Protein AF-A0A416MDG3-F1 (afdb_monomer_lite)

Radius of gyration: 34.11 Å; chains: 1; bounding box: 81×52×92 Å

Secondary structure (DSSP, 8-state):
----S-HHHHHHHHTTS-HHHHHHHHHHTT-------------------------HHHH-S--HHHHHHHHH-HHHHHHHHHHHHHS---HHHHHHHHHHHTTBHHHHHHHHHHHHHTSTT--HHHHHHHHHT--SSPPPHHHHHHHTHHHHHHHT--------TTBPP-TTHHHHTT-TTT-TTBPP-B-S---HHHHHHHHHHHHHHHHHHHHHHHHHHHHHHHHHHHHHHHHHHHHHHHHHHHHT-SEEEETTEEEEEEEETTEEEEEEE-

pLDDT: mean 75.42, std 20.8, range [22.27, 98.0]

Structure (mmCIF, N/CA/C/O backbone):
data_AF-A0A416MDG3-F1
#
_entry.id   AF-A0A416MDG3-F1
#
loop_
_atom_site.group_PDB
_atom_site.id
_atom_site.type_symbol
_atom_site.label_atom_id
_atom_site.label_alt_id
_atom_site.label_comp_id
_atom_site.label_asym_id
_atom_site.label_entity_id
_atom_site.label_seq_id
_atom_site.pdbx_PDB_ins_code
_atom_site.Cartn_x
_atom_site.Cartn_y
_atom_site.Cartn_z
_atom_site.occupancy
_atom_site.B_iso_or_equiv
_atom_site.auth_seq_id
_atom_site.auth_comp_id
_atom_site.auth_asym_id
_atom_site.auth_atom_id
_atom_site.pdbx_PDB_model_num
ATOM 1 N N . MET A 1 1 ? 26.543 9.210 -16.328 1.00 38.41 1 MET A N 1
ATOM 2 C CA . MET A 1 1 ? 26.406 9.647 -14.915 1.00 38.41 1 MET A CA 1
ATOM 3 C C . MET A 1 1 ? 27.760 9.460 -14.256 1.00 38.41 1 MET A C 1
ATOM 5 O O . MET A 1 1 ? 28.321 8.389 -14.424 1.00 38.41 1 MET A O 1
ATOM 9 N N . ALA A 1 2 ? 28.304 10.472 -13.575 1.00 33.91 2 ALA A N 1
ATOM 10 C CA . ALA A 1 2 ? 29.564 10.311 -12.845 1.00 33.91 2 ALA A CA 1
ATOM 11 C C . ALA A 1 2 ? 29.427 9.200 -11.781 1.00 33.91 2 ALA A C 1
ATOM 13 O O . ALA A 1 2 ? 28.345 9.093 -11.190 1.00 33.91 2 ALA A O 1
ATOM 14 N N . PRO A 1 3 ? 30.473 8.388 -11.536 1.00 39.12 3 PRO A N 1
ATOM 15 C CA . PRO A 1 3 ? 30.437 7.352 -10.513 1.00 39.12 3 PRO A CA 1
ATOM 16 C C . PRO A 1 3 ? 30.210 8.013 -9.154 1.00 39.12 3 PRO A C 1
ATOM 18 O O . PRO A 1 3 ? 31.036 8.778 -8.661 1.00 39.12 3 PRO A O 1
ATOM 21 N N . THR A 1 4 ? 29.037 7.778 -8.575 1.00 48.47 4 THR A N 1
ATOM 22 C CA . THR A 1 4 ? 28.682 8.296 -7.256 1.00 48.47 4 THR A CA 1
ATOM 23 C C . THR A 1 4 ? 29.352 7.438 -6.197 1.00 48.47 4 THR A C 1
ATOM 25 O O . THR A 1 4 ? 29.081 6.247 -6.099 1.00 48.47 4 THR A O 1
ATOM 28 N N . SER A 1 5 ? 30.215 8.057 -5.397 1.00 54.59 5 SER A N 1
ATOM 29 C CA . SER A 1 5 ? 30.915 7.450 -4.260 1.00 54.59 5 SER A CA 1
ATOM 30 C C . SER A 1 5 ? 30.010 7.172 -3.053 1.00 54.59 5 SER A C 1
ATOM 32 O O . SER A 1 5 ? 30.461 6.563 -2.086 1.00 54.59 5 SER A O 1
ATOM 34 N N . ASP A 1 6 ? 28.742 7.592 -3.105 1.00 56.91 6 ASP A N 1
ATOM 35 C CA . ASP A 1 6 ? 27.788 7.478 -2.006 1.00 56.91 6 ASP A CA 1
ATOM 36 C C . ASP A 1 6 ? 26.576 6.610 -2.388 1.00 56.91 6 ASP A C 1
ATOM 38 O O . ASP A 1 6 ? 25.752 6.959 -3.242 1.00 56.91 6 ASP A O 1
ATOM 42 N N . LEU A 1 7 ? 26.479 5.466 -1.709 1.00 49.62 7 LEU A N 1
ATOM 43 C CA . LEU A 1 7 ? 25.443 4.449 -1.865 1.00 49.62 7 LEU A CA 1
ATOM 44 C C . LEU A 1 7 ? 24.037 4.982 -1.541 1.00 49.62 7 LEU A C 1
ATOM 46 O O . LEU A 1 7 ? 23.066 4.560 -2.170 1.00 49.62 7 LEU A O 1
ATOM 50 N N . ASN A 1 8 ? 23.904 5.923 -0.602 1.00 49.06 8 ASN A N 1
ATOM 51 C CA . ASN A 1 8 ? 22.598 6.455 -0.206 1.00 49.06 8 ASN A CA 1
ATOM 52 C C . ASN A 1 8 ? 22.025 7.384 -1.285 1.00 49.06 8 ASN A C 1
ATOM 54 O O . ASN A 1 8 ? 20.851 7.276 -1.639 1.00 49.06 8 ASN A O 1
ATOM 58 N N . VAL A 1 9 ? 22.878 8.216 -1.891 1.00 55.78 9 VAL A N 1
ATOM 59 C CA . VAL A 1 9 ? 22.501 9.133 -2.983 1.00 55.78 9 VAL A CA 1
ATOM 60 C C . VAL A 1 9 ? 22.139 8.368 -4.264 1.00 55.78 9 VAL A C 1
ATOM 62 O O . VAL A 1 9 ? 21.253 8.772 -5.020 1.00 55.78 9 VAL A O 1
ATOM 65 N N . PHE A 1 10 ? 22.799 7.235 -4.514 1.00 52.66 10 PHE A N 1
ATOM 66 C CA . PHE A 1 10 ? 22.487 6.354 -5.640 1.00 52.66 10 PHE A CA 1
ATOM 67 C C . PHE A 1 10 ? 21.132 5.645 -5.469 1.00 52.66 10 PHE A C 1
ATOM 69 O O . PHE A 1 10 ? 20.330 5.604 -6.406 1.00 52.66 10 PHE A O 1
ATOM 76 N N . MET A 1 11 ? 20.832 5.159 -4.260 1.00 47.12 11 MET A N 1
ATOM 77 C CA . MET A 1 11 ? 19.560 4.493 -3.957 1.00 47.12 11 MET A CA 1
ATOM 78 C C . MET A 1 11 ? 18.362 5.444 -4.056 1.00 47.12 11 MET A C 1
ATOM 80 O O . MET A 1 11 ? 17.321 5.044 -4.574 1.00 47.12 11 MET A O 1
ATOM 84 N N . GLU A 1 12 ? 18.511 6.716 -3.674 1.00 51.84 12 GLU A N 1
ATOM 85 C CA . GLU A 1 12 ? 17.469 7.734 -3.885 1.00 51.84 12 GLU A CA 1
ATOM 86 C C . GLU A 1 12 ? 17.185 8.009 -5.374 1.00 51.84 12 GLU A C 1
ATOM 88 O O . GLU A 1 12 ? 16.060 8.352 -5.744 1.00 51.84 12 GLU A O 1
ATOM 93 N N . ARG A 1 13 ? 18.175 7.824 -6.259 1.00 47.25 13 ARG A N 1
ATOM 94 C CA . ARG A 1 13 ? 18.024 8.017 -7.712 1.00 47.25 13 ARG A CA 1
ATOM 95 C C . ARG A 1 13 ? 17.401 6.814 -8.424 1.00 47.25 13 ARG A C 1
ATOM 97 O O . ARG A 1 13 ? 16.638 7.020 -9.366 1.00 47.25 13 ARG A O 1
ATOM 104 N N . ILE A 1 14 ? 17.659 5.586 -7.965 1.00 49.78 14 ILE A N 1
ATOM 105 C CA . ILE A 1 14 ? 17.065 4.352 -8.525 1.00 49.78 14 ILE A CA 1
ATOM 106 C C . ILE A 1 14 ? 15.537 4.328 -8.398 1.00 49.78 14 ILE A C 1
ATOM 108 O O . ILE A 1 14 ? 14.869 3.754 -9.257 1.00 49.78 14 ILE A O 1
ATOM 112 N N . VAL A 1 15 ? 14.969 5.020 -7.406 1.00 44.88 15 VAL A N 1
ATOM 113 C CA . VAL A 1 15 ? 13.510 5.180 -7.247 1.00 44.88 15 VAL A CA 1
ATOM 114 C C . VAL A 1 15 ? 12.852 5.817 -8.488 1.00 44.88 15 VAL A C 1
ATOM 116 O O . VAL A 1 15 ? 11.643 5.710 -8.665 1.00 44.88 15 VAL A O 1
ATOM 119 N N . LYS A 1 16 ? 13.632 6.428 -9.395 1.00 44.72 16 LYS A N 1
ATOM 120 C CA . LYS A 1 16 ? 13.148 7.059 -10.634 1.00 44.72 16 LYS A CA 1
ATOM 121 C C . LYS A 1 16 ? 13.361 6.236 -11.917 1.00 44.72 16 LYS A C 1
ATOM 123 O O . LYS A 1 16 ? 13.023 6.730 -12.990 1.00 44.72 16 LYS A O 1
ATOM 128 N N . CYS A 1 17 ? 13.904 5.016 -11.856 1.00 44.03 17 CYS A N 1
ATOM 129 C CA . CYS A 1 17 ? 14.170 4.200 -13.052 1.00 44.03 17 CYS A CA 1
ATOM 130 C C . CYS A 1 17 ? 13.068 3.166 -13.351 1.00 44.03 17 CYS A C 1
ATOM 132 O O . CYS A 1 17 ? 12.469 2.579 -12.454 1.00 44.03 17 CYS A O 1
ATOM 134 N N . ASN A 1 18 ? 12.833 2.925 -14.647 1.00 47.75 18 ASN A N 1
ATOM 135 C CA . ASN A 1 18 ? 11.780 2.055 -15.180 1.00 47.75 18 ASN A CA 1
ATOM 136 C C . ASN A 1 18 ? 11.884 0.602 -14.658 1.00 47.75 18 ASN A C 1
ATOM 138 O O . ASN A 1 18 ? 12.856 -0.116 -14.907 1.00 47.75 18 ASN A O 1
ATOM 142 N N . MET A 1 19 ? 10.817 0.173 -13.977 1.00 46.81 19 MET A N 1
ATOM 143 C CA . MET A 1 19 ? 10.643 -1.099 -13.263 1.00 46.81 19 MET A CA 1
ATOM 144 C C . MET A 1 19 ? 10.845 -2.357 -14.133 1.00 46.81 19 MET A C 1
ATOM 146 O O . MET 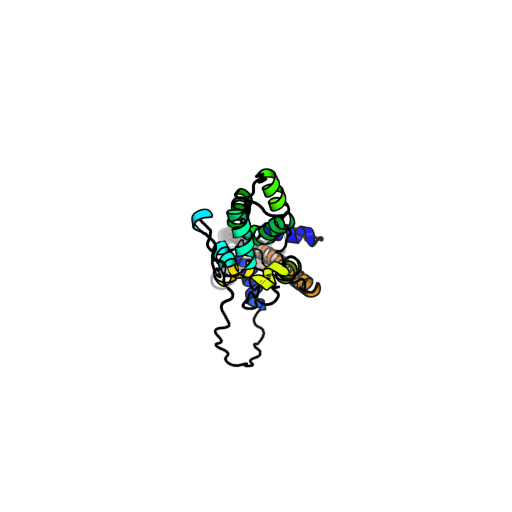A 1 19 ? 11.135 -3.436 -13.612 1.00 46.81 19 MET A O 1
ATOM 150 N N . ILE A 1 20 ? 10.703 -2.242 -15.458 1.00 49.09 20 ILE A N 1
ATOM 151 C CA . ILE A 1 20 ? 10.829 -3.363 -16.407 1.00 49.09 20 ILE A CA 1
ATOM 152 C C . ILE A 1 20 ? 12.266 -3.903 -16.435 1.00 49.09 20 ILE A C 1
ATOM 154 O O . ILE A 1 20 ? 12.479 -5.117 -16.472 1.00 49.09 20 ILE A O 1
ATOM 158 N N . THR A 1 21 ? 13.256 -3.014 -16.357 1.00 43.94 21 THR A N 1
ATOM 159 C CA . THR A 1 21 ? 14.677 -3.384 -16.363 1.00 43.94 21 THR A CA 1
ATOM 160 C C . THR A 1 21 ? 15.068 -4.074 -15.057 1.00 43.94 21 THR A C 1
ATOM 162 O O . THR A 1 21 ? 15.755 -5.092 -15.075 1.00 43.94 21 THR A O 1
ATOM 165 N N . VAL A 1 22 ? 14.538 -3.595 -13.927 1.00 50.56 22 VAL A N 1
ATOM 166 C CA . VAL A 1 22 ? 14.780 -4.180 -12.599 1.00 50.56 22 VAL A CA 1
ATOM 167 C C . VAL A 1 22 ? 14.191 -5.593 -12.500 1.00 50.56 22 VAL A C 1
ATOM 169 O O . VAL A 1 22 ? 14.852 -6.506 -12.007 1.00 50.56 22 VAL A O 1
ATOM 172 N N . LYS A 1 23 ? 12.982 -5.818 -13.034 1.00 47.66 23 LYS A N 1
ATOM 173 C CA . LYS A 1 23 ? 12.342 -7.147 -13.046 1.00 47.66 23 LYS A CA 1
ATOM 174 C C . LYS A 1 23 ? 13.101 -8.172 -13.896 1.00 47.66 23 LYS A C 1
ATOM 176 O O . LYS A 1 23 ? 13.223 -9.319 -13.474 1.00 47.66 23 LYS A O 1
ATOM 181 N N . LYS A 1 24 ? 13.636 -7.775 -15.059 1.00 47.84 24 LYS A N 1
ATOM 182 C CA . LYS A 1 24 ? 14.429 -8.679 -15.917 1.00 47.84 24 LYS A CA 1
ATOM 183 C C . LYS A 1 24 ? 15.712 -9.149 -15.233 1.00 47.84 24 LYS A C 1
ATOM 185 O O . LYS A 1 24 ? 16.032 -10.328 -15.315 1.00 47.84 24 LYS A O 1
ATOM 190 N N . ILE A 1 25 ? 16.397 -8.259 -14.520 1.00 48.81 25 ILE A N 1
ATOM 191 C CA . ILE A 1 25 ? 17.641 -8.586 -13.807 1.00 48.81 25 ILE A CA 1
ATOM 192 C C . ILE A 1 25 ? 17.369 -9.565 -12.650 1.00 48.81 25 ILE A C 1
ATOM 194 O O . ILE A 1 25 ? 18.108 -10.525 -12.458 1.00 48.81 25 ILE A O 1
ATOM 198 N N . ILE A 1 26 ? 16.255 -9.395 -11.929 1.00 50.72 26 ILE A N 1
ATOM 199 C CA . ILE A 1 26 ? 15.860 -10.307 -10.841 1.00 50.72 26 ILE A CA 1
ATOM 200 C C . ILE A 1 26 ? 15.485 -11.702 -11.372 1.00 50.72 26 ILE A C 1
ATOM 202 O O . ILE A 1 26 ? 15.808 -12.703 -10.736 1.00 50.72 26 ILE A O 1
ATOM 206 N N . ALA A 1 27 ? 14.820 -11.783 -12.529 1.00 43.44 27 ALA A N 1
ATOM 207 C CA . ALA A 1 27 ? 14.374 -13.051 -13.111 1.00 43.44 27 ALA A CA 1
ATOM 208 C C . ALA A 1 27 ? 15.536 -13.943 -13.584 1.00 43.44 27 ALA A C 1
ATOM 210 O O . ALA A 1 27 ? 15.458 -15.163 -13.461 1.00 43.44 27 ALA A O 1
ATOM 211 N N . VAL A 1 28 ? 16.622 -13.346 -14.083 1.00 44.00 28 VAL A N 1
ATOM 212 C CA . VAL A 1 28 ? 17.802 -14.083 -14.568 1.00 44.00 28 VAL A CA 1
ATOM 213 C C . VAL A 1 28 ? 18.574 -14.752 -13.419 1.00 44.00 28 VAL A C 1
ATOM 215 O O . VAL A 1 28 ? 19.094 -15.849 -13.594 1.00 44.00 28 VAL A O 1
ATOM 218 N N . ASN A 1 29 ? 18.563 -14.163 -12.219 1.00 40.44 29 ASN A N 1
ATOM 219 C CA . ASN A 1 29 ? 19.324 -14.641 -11.055 1.00 40.44 29 ASN A CA 1
ATOM 220 C C . ASN A 1 29 ? 18.588 -15.679 -10.173 1.00 40.44 29 ASN A C 1
ATOM 222 O O . ASN A 1 29 ? 19.106 -16.074 -9.131 1.00 40.44 29 ASN A O 1
ATOM 226 N N . LEU A 1 30 ? 17.381 -16.127 -10.547 1.00 44.06 30 LEU A N 1
ATOM 227 C CA . LEU A 1 30 ? 16.580 -17.089 -9.763 1.00 44.06 30 LEU A CA 1
ATOM 228 C C . LEU A 1 30 ? 16.678 -18.550 -10.246 1.00 44.06 30 LEU A C 1
ATOM 230 O O . LEU A 1 30 ? 16.046 -19.422 -9.649 1.00 44.06 30 LEU A O 1
ATOM 234 N N . ASN A 1 31 ? 17.476 -18.843 -11.276 1.00 41.41 31 ASN A N 1
ATOM 235 C CA . ASN A 1 31 ? 17.611 -20.189 -11.848 1.00 41.41 31 ASN A CA 1
ATOM 236 C C . ASN A 1 31 ? 18.645 -21.075 -11.119 1.00 41.41 31 ASN A C 1
ATOM 238 O O . ASN A 1 31 ? 19.550 -21.633 -11.737 1.00 41.41 31 ASN A O 1
ATOM 242 N N . GLU A 1 32 ? 18.477 -21.278 -9.809 1.00 31.98 32 GLU A N 1
ATOM 243 C CA . GLU A 1 32 ? 19.198 -22.327 -9.072 1.00 31.98 32 GLU A CA 1
ATOM 244 C C . GLU A 1 32 ? 18.236 -23.335 -8.421 1.00 31.98 32 GLU A C 1
ATOM 246 O O . GLU A 1 32 ? 17.498 -23.029 -7.485 1.00 31.98 32 GLU A O 1
ATOM 251 N N . LYS A 1 33 ? 18.266 -24.537 -9.018 1.00 29.69 33 LYS A N 1
ATOM 252 C CA . LYS A 1 33 ? 17.844 -25.887 -8.596 1.00 29.69 33 LYS A CA 1
ATOM 253 C C . LYS A 1 33 ? 16.893 -26.017 -7.392 1.00 29.69 33 LYS A C 1
ATOM 255 O O . LYS A 1 33 ? 17.243 -25.757 -6.243 1.00 29.69 33 LYS A O 1
ATOM 260 N N . GLU A 1 34 ? 15.718 -26.579 -7.680 1.00 28.00 34 GLU A N 1
ATOM 261 C CA . GLU A 1 34 ? 14.786 -27.148 -6.702 1.00 28.00 34 GLU A CA 1
ATOM 262 C C . GLU A 1 34 ? 15.451 -28.206 -5.806 1.00 28.00 34 GLU A C 1
ATOM 264 O O . GLU A 1 34 ? 16.110 -29.117 -6.311 1.00 28.00 34 GLU A O 1
ATOM 269 N N . PRO A 1 35 ? 15.156 -28.204 -4.498 1.00 27.12 35 PRO A N 1
ATOM 270 C CA . PRO A 1 35 ? 15.047 -29.429 -3.732 1.00 27.12 35 PRO A CA 1
ATOM 271 C C . PRO A 1 35 ? 13.572 -29.837 -3.662 1.00 27.12 35 PRO A C 1
ATOM 273 O O . PRO A 1 35 ? 12.746 -29.170 -3.033 1.00 27.12 35 PRO A O 1
ATOM 276 N N . GLN A 1 36 ? 13.255 -30.967 -4.292 1.00 28.83 36 GLN A N 1
ATOM 277 C CA . GLN A 1 36 ? 12.093 -31.775 -3.941 1.00 28.83 36 GLN A CA 1
ATOM 278 C C . GLN A 1 36 ? 12.247 -32.274 -2.498 1.00 28.83 36 GLN A C 1
ATOM 280 O O . GLN A 1 36 ? 13.289 -32.831 -2.164 1.00 28.83 36 GLN A O 1
ATOM 285 N N . GLN A 1 37 ? 11.199 -32.137 -1.679 1.00 25.92 37 GLN A N 1
ATOM 286 C CA . GLN A 1 37 ? 10.610 -33.255 -0.925 1.00 25.92 37 GLN A CA 1
ATOM 287 C C . GLN A 1 37 ? 9.339 -32.829 -0.163 1.00 25.92 37 GLN A C 1
ATOM 289 O O . GLN A 1 37 ? 9.362 -32.047 0.782 1.00 25.92 37 GLN A O 1
ATOM 294 N N . VAL A 1 38 ? 8.219 -33.341 -0.680 1.00 26.64 38 VAL A N 1
ATOM 295 C CA . VAL A 1 38 ? 7.094 -34.014 -0.006 1.00 26.64 38 VAL A CA 1
ATOM 296 C C . VAL A 1 38 ? 6.919 -33.773 1.502 1.00 26.64 38 VAL A C 1
ATOM 298 O O . VAL A 1 38 ? 7.692 -34.292 2.293 1.00 26.64 38 VAL A O 1
ATOM 301 N N . TYR A 1 39 ? 5.792 -33.160 1.886 1.00 26.64 39 TYR A N 1
ATOM 302 C CA . TYR A 1 39 ? 4.938 -33.688 2.960 1.00 26.64 39 TYR A CA 1
ATOM 303 C C . TYR A 1 39 ? 3.458 -33.498 2.610 1.00 26.64 39 TYR A C 1
ATOM 305 O O . TYR A 1 39 ? 3.033 -32.464 2.091 1.00 26.64 39 TYR A O 1
ATOM 313 N N . SER A 1 40 ? 2.720 -34.573 2.858 1.00 26.50 40 SER A N 1
ATOM 314 C CA . SER A 1 40 ? 1.363 -34.876 2.428 1.00 26.50 40 SER A CA 1
ATOM 315 C C . SER A 1 40 ? 0.267 -34.003 3.042 1.00 26.50 40 SER A C 1
ATOM 317 O O . SER A 1 40 ? 0.347 -33.576 4.188 1.00 26.50 40 SER A O 1
ATOM 319 N N . GLY A 1 41 ? -0.792 -33.837 2.243 1.00 28.31 41 GLY A N 1
ATOM 320 C CA . GLY A 1 41 ? -2.205 -33.961 2.613 1.00 28.31 41 GLY A CA 1
ATOM 321 C C . GLY A 1 41 ? -2.639 -33.583 4.029 1.00 28.31 41 GLY A C 1
ATOM 322 O O . GLY A 1 41 ? -2.451 -34.336 4.977 1.00 28.31 41 GLY A O 1
ATOM 323 N N . GLY A 1 42 ? -3.387 -32.484 4.114 1.00 22.27 42 GLY A N 1
ATOM 324 C CA . GLY A 1 42 ? -4.214 -32.149 5.266 1.00 22.27 42 GLY A CA 1
ATOM 325 C C . GLY A 1 42 ? -5.312 -31.173 4.864 1.00 22.27 42 GLY A C 1
ATOM 326 O O . GLY A 1 42 ? -5.225 -29.985 5.163 1.00 22.27 42 GLY A O 1
ATOM 327 N N . ASN A 1 43 ? -6.336 -31.665 4.161 1.00 37.03 43 ASN A N 1
ATOM 328 C CA . ASN A 1 43 ? -7.637 -31.000 4.139 1.00 37.03 43 ASN A CA 1
ATOM 329 C C . ASN A 1 43 ? -8.167 -31.037 5.570 1.00 37.03 43 ASN A C 1
ATOM 331 O O . ASN A 1 43 ? -8.670 -32.067 5.996 1.00 37.03 43 ASN A O 1
ATOM 335 N N . ASN A 1 44 ? -8.052 -29.934 6.302 1.00 31.78 44 ASN A N 1
ATOM 336 C CA . ASN A 1 44 ? -8.784 -29.765 7.546 1.00 31.78 44 ASN A CA 1
ATOM 337 C C . ASN A 1 44 ? -9.472 -28.406 7.544 1.00 31.78 44 ASN A C 1
ATOM 339 O O . ASN A 1 44 ? -8.853 -27.349 7.675 1.00 31.78 44 ASN A O 1
ATOM 343 N N . GLN A 1 45 ? -10.793 -28.481 7.389 1.00 40.62 45 GLN A N 1
ATOM 344 C CA . GLN A 1 45 ? -11.753 -27.503 7.872 1.00 40.62 45 GLN A CA 1
ATOM 345 C C . GLN A 1 45 ? -11.497 -27.292 9.369 1.00 40.62 45 GLN A C 1
ATOM 347 O O . GLN A 1 45 ? -12.031 -28.004 10.212 1.00 40.62 45 GLN A O 1
ATOM 352 N N . SER A 1 46 ? -10.631 -26.341 9.710 1.00 34.78 46 SER A N 1
ATOM 353 C CA . SER A 1 46 ? -10.364 -25.994 11.101 1.00 34.78 46 SER A CA 1
ATOM 354 C C . SER A 1 46 ? -11.290 -24.851 11.507 1.00 34.78 46 SER A C 1
ATOM 356 O O . SER A 1 46 ? -11.087 -23.710 11.101 1.00 34.78 46 SER A O 1
ATOM 358 N N . SER A 1 47 ? -12.336 -25.212 12.257 1.00 33.34 47 SER A N 1
ATOM 359 C CA . SER A 1 47 ? -13.075 -24.394 13.233 1.00 33.34 47 SER A CA 1
ATOM 360 C C . SER A 1 47 ? -13.131 -22.887 12.944 1.00 33.34 47 SER A C 1
ATOM 362 O O . SER A 1 47 ? -12.226 -22.126 13.293 1.00 33.34 47 SER A O 1
ATOM 364 N N . ARG A 1 48 ? -14.247 -22.464 12.342 1.00 37.44 48 ARG A N 1
ATOM 365 C CA . ARG A 1 48 ? -14.631 -21.074 12.079 1.00 37.44 48 ARG A CA 1
ATOM 366 C C . ARG A 1 48 ? -14.701 -20.288 13.396 1.00 37.44 48 ARG A C 1
ATOM 368 O O . ARG A 1 48 ? -15.759 -20.205 14.008 1.00 37.44 48 ARG A O 1
ATOM 375 N N . ALA A 1 49 ? -13.579 -19.700 13.815 1.00 40.16 49 ALA A N 1
ATOM 376 C CA . ALA A 1 49 ? -13.612 -18.529 14.684 1.00 40.16 49 ALA A CA 1
ATOM 377 C C . ALA A 1 49 ? -14.555 -17.520 14.017 1.00 40.16 49 ALA A C 1
ATOM 379 O O . ALA A 1 49 ? -14.492 -17.339 12.797 1.00 40.16 49 ALA A O 1
ATOM 380 N N . THR A 1 50 ? -15.487 -16.955 14.777 1.00 41.41 50 THR A N 1
ATOM 381 C CA . THR A 1 50 ? -16.483 -15.994 14.300 1.00 41.41 50 THR A CA 1
ATOM 382 C C . THR A 1 50 ? -15.773 -14.814 13.646 1.00 41.41 50 THR A C 1
ATOM 384 O O . THR A 1 50 ? -15.346 -13.878 14.318 1.00 41.41 50 THR A O 1
ATOM 387 N N . VAL A 1 51 ? -15.599 -14.880 12.324 1.00 50.81 51 VAL A N 1
ATOM 388 C CA . VAL A 1 51 ? -15.111 -13.763 11.519 1.00 50.81 51 VAL A CA 1
ATOM 389 C C . VAL A 1 51 ? -16.153 -12.674 11.684 1.00 50.81 51 VAL A C 1
ATOM 391 O O . VAL A 1 51 ? -17.268 -12.807 11.185 1.00 50.81 51 VAL A O 1
ATOM 394 N N . HIS A 1 52 ? -15.815 -11.643 12.451 1.00 60.47 52 HIS A N 1
ATOM 395 C CA . HIS A 1 52 ? -16.688 -10.498 12.609 1.00 60.47 52 HIS A CA 1
ATOM 396 C C . HIS A 1 52 ? -16.822 -9.846 11.234 1.00 60.47 52 HIS A C 1
ATOM 398 O O . HIS A 1 52 ? -15.849 -9.325 10.688 1.00 60.47 52 HIS A O 1
ATOM 404 N N . GLU A 1 53 ? -18.007 -9.956 10.642 1.00 68.19 53 GLU A N 1
ATOM 405 C CA . GLU A 1 53 ? -18.255 -9.417 9.313 1.00 68.19 53 GLU A CA 1
ATOM 406 C C . GLU A 1 53 ? -18.222 -7.887 9.393 1.00 68.19 53 GLU A C 1
ATOM 408 O O . GLU A 1 53 ? -18.750 -7.281 10.331 1.00 68.19 53 GLU A O 1
ATOM 413 N N . VAL A 1 54 ? -17.501 -7.263 8.465 1.00 79.38 54 VAL A N 1
ATOM 414 C CA . VAL A 1 54 ? -17.406 -5.805 8.393 1.00 79.38 54 VAL A CA 1
ATOM 415 C C . VAL A 1 54 ? -18.682 -5.276 7.751 1.00 79.38 54 VAL A C 1
ATOM 417 O O . VAL A 1 54 ? -19.100 -5.774 6.706 1.00 79.38 54 VAL A O 1
ATOM 420 N N . ASP A 1 55 ? -19.296 -4.257 8.351 1.00 80.38 55 ASP A N 1
ATOM 421 C CA . ASP A 1 55 ? -20.478 -3.611 7.774 1.00 80.38 55 ASP A CA 1
ATOM 422 C C . ASP A 1 55 ? -20.074 -2.676 6.623 1.00 80.38 55 ASP A C 1
ATOM 424 O O . ASP A 1 55 ? -19.913 -1.463 6.780 1.00 80.38 55 ASP A O 1
ATOM 428 N N . TYR A 1 56 ? -19.897 -3.260 5.436 1.00 82.88 56 TYR A N 1
ATOM 429 C CA . TYR A 1 56 ? -19.519 -2.526 4.227 1.00 82.88 56 TYR A CA 1
ATOM 430 C C . TYR A 1 56 ? -20.549 -1.463 3.822 1.00 82.88 56 TYR A C 1
ATOM 432 O O . TYR A 1 56 ? -20.181 -0.504 3.150 1.00 82.88 56 TYR A O 1
ATOM 440 N N . LYS A 1 57 ? -21.815 -1.564 4.261 1.00 81.75 57 LYS A N 1
ATOM 441 C CA . LYS A 1 57 ? -22.825 -0.537 3.952 1.00 81.75 57 LYS A CA 1
ATOM 442 C C . LYS A 1 57 ? -22.470 0.801 4.591 1.00 81.75 57 LYS A C 1
ATOM 444 O O . LYS A 1 57 ? -22.706 1.839 3.984 1.00 81.75 57 LYS A O 1
ATOM 449 N N . LYS A 1 58 ? -21.887 0.774 5.793 1.00 84.00 58 LYS A N 1
ATOM 450 C CA . LYS A 1 58 ? -21.439 1.985 6.493 1.00 84.00 58 LYS A CA 1
ATOM 451 C C . LYS A 1 58 ? -20.126 2.530 5.943 1.00 84.00 58 LYS A C 1
ATOM 453 O O . LYS A 1 58 ? -19.927 3.736 5.980 1.00 84.00 58 LYS A O 1
ATOM 458 N N . LEU A 1 59 ? -19.248 1.662 5.438 1.00 83.44 59 LEU A N 1
ATOM 459 C CA . LEU A 1 59 ? -17.949 2.057 4.878 1.00 83.44 59 LEU A CA 1
ATOM 460 C C . LEU A 1 59 ? -18.039 2.635 3.460 1.00 83.44 59 LEU A C 1
ATOM 462 O O . LEU A 1 59 ? -17.110 3.315 3.033 1.00 83.44 59 LEU A O 1
ATOM 466 N N . GLY A 1 60 ? -19.132 2.373 2.740 1.00 85.06 60 GLY A N 1
ATOM 467 C CA . GLY A 1 60 ? -19.285 2.787 1.350 1.00 85.06 60 GLY A CA 1
ATOM 468 C C . GLY A 1 60 ? -18.410 1.961 0.406 1.00 85.06 60 GLY A C 1
ATOM 469 O O . GLY A 1 60 ? -18.226 0.756 0.595 1.00 85.06 60 GLY A O 1
ATOM 470 N N . THR A 1 61 ? -17.889 2.599 -0.641 1.00 87.62 61 THR A N 1
ATOM 471 C CA . THR A 1 61 ? -17.028 1.938 -1.627 1.00 87.62 61 THR A CA 1
ATOM 472 C C . THR A 1 61 ? -15.667 1.623 -1.011 1.00 87.62 61 THR A C 1
ATOM 474 O O . THR A 1 61 ? -14.930 2.528 -0.631 1.00 87.62 61 THR A O 1
ATOM 477 N N . VAL A 1 62 ? -15.319 0.336 -0.936 1.00 90.44 62 VAL A N 1
ATOM 478 C CA . VAL A 1 62 ? -14.030 -0.131 -0.408 1.00 90.44 62 VAL A CA 1
ATOM 479 C C . VAL A 1 62 ? -13.230 -0.800 -1.531 1.00 90.44 62 VAL A C 1
ATOM 481 O O . VAL A 1 62 ? -13.710 -1.794 -2.085 1.00 90.44 62 VAL A O 1
ATOM 484 N N . PRO A 1 63 ? -12.019 -0.306 -1.857 1.00 90.88 63 PRO A N 1
ATOM 485 C CA . PRO A 1 63 ? -11.149 -0.915 -2.860 1.00 90.88 63 PRO A CA 1
ATOM 486 C C . PRO A 1 63 ? -10.799 -2.382 -2.562 1.00 90.88 63 PRO A C 1
ATOM 488 O O . PRO A 1 63 ? -10.764 -2.830 -1.409 1.00 90.88 63 PRO A O 1
ATOM 491 N N . GLU A 1 64 ? -10.524 -3.153 -3.618 1.00 90.31 64 GLU A N 1
ATOM 492 C CA . GLU A 1 64 ? -10.394 -4.613 -3.531 1.00 90.31 64 GLU A CA 1
ATOM 493 C C . GLU A 1 64 ? -9.267 -5.065 -2.602 1.00 90.31 64 GLU A C 1
ATOM 495 O O . GLU A 1 64 ? -9.447 -5.949 -1.764 1.00 90.31 64 GLU A O 1
ATOM 500 N N . ASN A 1 65 ? -8.101 -4.435 -2.721 1.00 90.12 65 ASN A N 1
ATOM 501 C CA . ASN A 1 65 ? -6.943 -4.690 -1.871 1.00 90.12 65 ASN A CA 1
ATOM 502 C C . ASN A 1 65 ? -7.302 -4.560 -0.377 1.00 90.12 65 ASN A C 1
ATOM 504 O O . ASN A 1 65 ? -6.939 -5.430 0.418 1.00 90.12 65 ASN A O 1
ATOM 508 N N . ILE A 1 66 ? -8.042 -3.517 0.007 1.00 94.25 66 ILE A N 1
ATOM 509 C CA . ILE A 1 66 ? -8.483 -3.256 1.384 1.00 94.25 66 ILE A CA 1
ATOM 510 C C . ILE A 1 66 ? -9.486 -4.317 1.829 1.00 94.25 66 ILE A C 1
ATOM 512 O O . ILE A 1 66 ? -9.344 -4.884 2.917 1.00 94.25 66 ILE A O 1
ATOM 516 N N . ARG A 1 67 ? -10.454 -4.650 0.970 1.00 92.94 67 ARG A N 1
ATOM 517 C CA . ARG A 1 67 ? -11.444 -5.702 1.227 1.00 92.94 67 ARG A CA 1
ATOM 518 C C . ARG A 1 67 ? -10.779 -7.047 1.521 1.00 92.94 67 ARG A C 1
ATOM 520 O O . ARG A 1 67 ? -11.166 -7.722 2.473 1.00 92.94 67 ARG A O 1
ATOM 527 N N . LEU A 1 68 ? -9.732 -7.406 0.779 1.00 91.12 68 LEU A N 1
ATOM 528 C CA . LEU A 1 68 ? -8.961 -8.631 1.014 1.00 91.12 68 LEU A CA 1
ATOM 529 C C . LEU A 1 68 ? -8.291 -8.650 2.395 1.00 91.12 68 LEU A C 1
ATOM 531 O O . LEU A 1 68 ? -8.271 -9.695 3.051 1.00 91.12 68 LEU A O 1
ATOM 535 N N . VAL A 1 69 ? -7.761 -7.514 2.861 1.00 93.12 69 VAL A N 1
ATOM 536 C CA . VAL A 1 69 ? -7.178 -7.405 4.209 1.00 93.12 69 VAL A CA 1
ATOM 537 C C . VAL A 1 69 ? -8.253 -7.547 5.281 1.00 93.12 69 VAL A C 1
ATOM 539 O O . VAL A 1 69 ? -8.050 -8.301 6.230 1.00 93.12 69 VAL A O 1
ATOM 542 N N . LEU A 1 70 ? -9.398 -6.881 5.128 1.00 93.25 70 LEU A N 1
ATOM 543 C CA . LEU A 1 70 ? -10.503 -6.948 6.090 1.00 93.25 70 LEU A CA 1
ATOM 544 C C . LEU A 1 70 ? -11.108 -8.355 6.186 1.00 93.25 70 LEU A C 1
ATOM 546 O O . LEU A 1 70 ? -11.388 -8.826 7.283 1.00 93.25 70 LEU A O 1
ATOM 550 N N . GLN A 1 71 ? -11.244 -9.061 5.062 1.00 89.94 71 GLN A N 1
ATOM 551 C CA . GLN A 1 71 ? -11.708 -10.453 5.039 1.00 89.94 71 GLN A CA 1
ATOM 552 C C . GLN A 1 71 ? -10.676 -11.432 5.617 1.00 89.94 71 GLN A C 1
ATOM 554 O O . GLN A 1 71 ? -11.040 -12.467 6.172 1.00 89.94 71 GLN A O 1
ATOM 559 N N . GLY A 1 72 ? -9.385 -11.134 5.455 1.00 89.44 72 GLY A N 1
ATOM 560 C CA . GLY A 1 72 ? -8.295 -12.012 5.872 1.00 89.44 72 GLY A CA 1
ATOM 561 C C . GLY A 1 72 ? -7.815 -11.810 7.311 1.00 89.44 72 GLY A C 1
ATOM 562 O O . GLY A 1 72 ? -7.290 -12.749 7.909 1.00 89.44 72 GLY A O 1
ATOM 563 N N . CYS A 1 73 ? -7.986 -10.610 7.872 1.00 92.56 73 CYS A N 1
ATOM 564 C CA . CYS A 1 73 ? -7.431 -10.221 9.165 1.00 92.56 73 CYS A CA 1
ATOM 565 C C . CYS A 1 73 ? -8.527 -9.805 10.157 1.00 92.56 73 CYS A C 1
ATOM 567 O O . CYS A 1 73 ? -8.979 -8.659 10.159 1.00 92.56 73 CYS A O 1
ATOM 569 N N . SER A 1 74 ? -8.870 -10.717 11.076 1.00 91.75 74 SER A N 1
ATOM 570 C CA . SER A 1 74 ? -9.878 -10.499 12.129 1.00 91.75 74 SER A CA 1
ATOM 571 C C . SER A 1 74 ? -9.603 -9.263 12.989 1.00 91.75 74 SER A C 1
ATOM 573 O O . SER A 1 74 ? -10.524 -8.521 13.316 1.00 91.75 74 SER A O 1
ATOM 575 N N . LEU A 1 75 ? -8.333 -8.986 13.299 1.00 93.94 75 LEU A N 1
ATOM 576 C CA . LEU A 1 75 ? -7.951 -7.803 14.070 1.00 93.94 75 LEU A CA 1
ATOM 577 C C . LEU A 1 75 ? -8.246 -6.496 13.318 1.00 93.94 75 LEU A C 1
ATOM 579 O O . LEU A 1 75 ? -8.739 -5.549 13.922 1.00 93.94 75 LEU A O 1
ATOM 583 N N . MET A 1 76 ? -7.951 -6.423 12.015 1.00 95.75 76 MET A N 1
ATOM 584 C CA . MET A 1 76 ? -8.234 -5.209 11.237 1.00 95.75 76 MET A CA 1
ATOM 585 C C . MET A 1 76 ? -9.740 -5.005 11.063 1.00 95.75 76 MET A C 1
ATOM 587 O O . MET A 1 76 ? -10.213 -3.884 11.234 1.00 95.75 76 MET A O 1
ATOM 591 N N . ALA A 1 77 ? -10.494 -6.081 10.816 1.00 93.75 77 ALA A N 1
ATOM 592 C CA . ALA A 1 77 ? -11.956 -6.040 10.797 1.00 93.75 77 ALA A CA 1
ATOM 593 C C . ALA A 1 77 ? -12.529 -5.524 12.128 1.00 93.75 77 ALA A C 1
ATOM 595 O O . ALA A 1 77 ? -13.364 -4.621 12.129 1.00 93.75 77 ALA A O 1
ATOM 596 N N . TYR A 1 78 ? -12.026 -6.028 13.260 1.00 93.25 78 TYR A N 1
ATOM 597 C CA . TYR A 1 78 ? -12.421 -5.573 14.593 1.00 93.25 78 TYR A CA 1
ATOM 598 C C . TYR A 1 78 ? -12.160 -4.076 14.799 1.00 93.25 78 TYR A C 1
ATOM 600 O O . TYR A 1 78 ? -13.057 -3.358 15.231 1.00 93.25 78 TYR A O 1
ATOM 608 N N . LEU A 1 79 ? -10.961 -3.579 14.469 1.00 95.25 79 LEU A N 1
ATOM 609 C CA . LEU A 1 79 ? -10.627 -2.163 14.662 1.00 95.25 79 LEU A CA 1
ATOM 610 C C . LEU A 1 79 ? -11.500 -1.242 13.803 1.00 95.25 79 LEU A C 1
ATOM 612 O O . LEU A 1 79 ? -11.952 -0.206 14.286 1.00 95.25 79 LEU A O 1
ATOM 616 N N . VAL A 1 80 ? -11.775 -1.624 12.555 1.00 96.12 80 VAL A N 1
ATOM 617 C CA . VAL A 1 80 ? -12.670 -0.854 11.681 1.00 96.12 80 VAL A CA 1
ATOM 618 C C . VAL A 1 80 ? -14.101 -0.873 12.218 1.00 96.12 80 VAL A C 1
ATOM 620 O O . VAL A 1 80 ? -14.708 0.186 12.363 1.00 96.12 80 VAL A O 1
ATOM 623 N N . ASN A 1 81 ? -14.615 -2.040 12.615 1.00 92.38 81 ASN A N 1
ATOM 624 C CA . ASN A 1 81 ? -15.947 -2.149 13.212 1.00 92.38 81 ASN A CA 1
ATOM 625 C C . ASN A 1 81 ? -16.062 -1.346 14.510 1.00 92.38 81 ASN A C 1
ATOM 627 O O . ASN A 1 81 ? -17.070 -0.677 14.714 1.00 92.38 81 ASN A O 1
ATOM 631 N N . LYS A 1 82 ? -15.029 -1.353 15.359 1.00 92.69 82 LYS A N 1
ATOM 632 C CA . LYS A 1 82 ? -14.977 -0.545 16.582 1.00 92.69 82 LYS A CA 1
ATOM 633 C C . LYS A 1 82 ? -15.076 0.948 16.271 1.00 92.69 82 LYS A C 1
ATOM 635 O O . LYS A 1 82 ? -15.844 1.643 16.934 1.00 92.69 82 LYS A O 1
ATOM 640 N N . ALA A 1 83 ? -14.338 1.441 15.274 1.00 94.44 83 ALA A N 1
ATOM 641 C CA . ALA A 1 83 ? -14.419 2.842 14.861 1.00 94.44 83 ALA A CA 1
ATOM 642 C C . ALA A 1 83 ? -15.846 3.211 14.427 1.00 94.44 83 ALA A C 1
ATOM 644 O O . ALA A 1 83 ? -16.393 4.199 14.906 1.00 94.44 83 ALA A O 1
ATOM 645 N N . VAL A 1 84 ? -16.462 2.372 13.589 1.00 92.75 84 VAL A N 1
ATOM 646 C CA . VAL A 1 84 ? -17.813 2.576 13.043 1.00 92.75 84 VAL A CA 1
ATOM 647 C C . VAL A 1 84 ? -18.909 2.475 14.112 1.00 92.75 84 VAL A C 1
ATOM 649 O O . VAL A 1 84 ? -19.896 3.204 14.045 1.00 92.75 84 VAL A O 1
ATOM 652 N N . SER A 1 85 ? -18.783 1.565 15.081 1.00 90.75 85 SER A N 1
ATOM 653 C CA . SER A 1 85 ? -19.831 1.308 16.079 1.00 90.75 85 SER A CA 1
ATOM 654 C C . SER A 1 85 ? -19.756 2.232 17.289 1.00 90.75 85 SER A C 1
ATOM 656 O O . SER A 1 85 ? -20.792 2.629 17.814 1.00 90.75 85 SER A O 1
ATOM 658 N N . THR A 1 86 ? -18.545 2.573 17.733 1.00 92.81 86 THR A N 1
ATOM 659 C CA . THR A 1 86 ? -18.331 3.338 18.974 1.00 92.81 86 THR A CA 1
ATOM 660 C C . THR A 1 86 ? -17.970 4.797 18.732 1.00 92.81 86 THR A C 1
ATOM 662 O O . THR A 1 86 ? -17.998 5.597 19.664 1.00 92.81 86 THR A O 1
ATOM 665 N N . GLY A 1 87 ? -17.568 5.149 17.509 1.00 92.06 87 GLY A N 1
ATOM 666 C CA . GLY A 1 87 ? -17.007 6.460 17.203 1.00 92.06 87 GLY A CA 1
ATOM 667 C C . GLY A 1 87 ? -15.650 6.724 17.865 1.00 92.06 87 GLY A C 1
ATOM 668 O O . GLY A 1 87 ? -15.228 7.877 18.002 1.00 92.06 87 GLY A O 1
ATOM 669 N N . TYR A 1 88 ? -14.947 5.675 18.313 1.00 93.88 88 TYR A N 1
ATOM 670 C CA . TYR A 1 88 ? -13.714 5.815 19.079 1.00 93.88 88 TYR A CA 1
ATOM 671 C C . TYR A 1 88 ? -12.646 4.774 18.727 1.00 93.88 88 TYR A C 1
ATOM 673 O O . TYR A 1 88 ? -12.874 3.566 18.724 1.00 93.88 88 TYR A O 1
ATOM 681 N N . LEU A 1 89 ? -11.419 5.268 18.543 1.00 94.50 89 LEU A N 1
ATOM 682 C CA . LEU A 1 89 ? -10.184 4.487 18.551 1.00 94.50 89 LEU A CA 1
ATOM 683 C C . LEU A 1 89 ? -9.159 5.176 19.452 1.00 94.50 89 LEU A C 1
ATOM 685 O O . LEU A 1 89 ? -8.954 6.393 19.344 1.00 94.50 89 LEU A O 1
ATOM 689 N N . SER A 1 90 ? -8.469 4.397 20.282 1.00 94.69 90 SER A N 1
ATOM 690 C CA . SER A 1 90 ? -7.300 4.861 21.034 1.00 94.69 90 SER A CA 1
ATOM 691 C C . SER A 1 90 ? -6.153 5.233 20.089 1.00 94.69 90 SER A C 1
ATOM 693 O O . SER A 1 90 ? -6.118 4.817 18.928 1.00 94.69 90 SER A O 1
ATOM 695 N N . HIS A 1 91 ? -5.171 5.998 20.573 1.00 94.62 91 HIS A N 1
ATOM 696 C CA . HIS A 1 91 ? -4.032 6.402 19.743 1.00 94.62 91 HIS A CA 1
ATOM 697 C C . HIS A 1 91 ? -3.280 5.199 19.142 1.00 94.62 91 HIS A C 1
ATOM 699 O O . HIS A 1 91 ? -2.986 5.190 17.948 1.00 94.62 91 HIS A O 1
ATOM 705 N N . GLY A 1 92 ? -3.044 4.151 19.939 1.00 94.81 92 GLY A N 1
ATOM 706 C CA . GLY A 1 92 ? -2.390 2.927 19.469 1.00 94.81 92 GLY A CA 1
ATOM 707 C C . GLY A 1 92 ? -3.187 2.190 18.389 1.00 94.81 92 GLY A C 1
ATOM 708 O O . GLY A 1 92 ? -2.596 1.659 17.455 1.00 94.81 92 GLY A O 1
ATOM 709 N N . GLU A 1 93 ? -4.520 2.194 18.466 1.00 96.94 93 GLU A N 1
ATOM 710 C CA . GLU A 1 93 ? -5.404 1.623 17.437 1.00 96.94 93 GLU A CA 1
ATOM 711 C C . GLU A 1 93 ? -5.372 2.406 16.135 1.00 96.94 93 GLU A C 1
ATOM 713 O O . GLU A 1 93 ? -5.280 1.804 15.066 1.00 96.94 93 GLU A O 1
ATOM 718 N N . ARG A 1 94 ? -5.342 3.737 16.214 1.00 97.00 94 ARG A N 1
ATOM 719 C CA . ARG A 1 94 ? -5.189 4.578 15.022 1.00 97.00 94 ARG A CA 1
ATOM 720 C C . ARG A 1 94 ? -3.866 4.326 14.319 1.00 97.00 94 ARG A C 1
ATOM 722 O O . ARG A 1 94 ? -3.840 4.213 13.097 1.00 97.00 94 ARG A O 1
ATOM 729 N N . LEU A 1 95 ? -2.782 4.203 15.087 1.00 97.12 95 LEU A N 1
ATOM 730 C CA . LEU A 1 95 ? -1.472 3.857 14.542 1.00 97.12 95 LEU A CA 1
ATOM 731 C C . LEU A 1 95 ? -1.470 2.464 13.904 1.00 97.12 95 LEU A C 1
ATOM 733 O O . LEU A 1 95 ? -0.868 2.293 12.852 1.00 97.12 95 LEU A O 1
ATOM 737 N N . SER A 1 96 ? -2.164 1.482 14.483 1.00 97.50 96 SER A N 1
ATOM 738 C CA . SER A 1 96 ? -2.280 0.144 13.887 1.00 97.50 96 SER A CA 1
ATOM 739 C C . SER A 1 96 ? -3.027 0.160 12.553 1.00 97.50 96 SER A C 1
ATOM 741 O O . SER A 1 96 ? -2.564 -0.468 11.604 1.00 97.50 96 SER A O 1
ATOM 743 N N . VAL A 1 97 ? -4.129 0.913 12.452 1.00 97.94 97 VAL A N 1
ATOM 744 C CA . VAL A 1 97 ? -4.855 1.134 11.185 1.00 97.94 97 VAL A CA 1
ATOM 745 C C . VAL A 1 97 ? -3.933 1.802 10.159 1.00 97.94 97 VAL A C 1
ATOM 747 O O . VAL A 1 97 ? -3.790 1.305 9.042 1.00 97.94 97 VAL A O 1
ATOM 750 N N . LEU A 1 98 ? -3.233 2.870 10.553 1.00 97.75 98 LEU A N 1
ATOM 751 C CA . LEU A 1 98 ? -2.277 3.584 9.703 1.00 97.75 98 LEU A CA 1
ATOM 752 C C . LEU A 1 98 ? -1.143 2.677 9.196 1.00 97.75 98 LEU A C 1
ATOM 754 O O . LEU A 1 98 ? -0.869 2.647 8.000 1.00 97.75 98 LEU A O 1
ATOM 758 N N . TYR A 1 99 ? -0.488 1.927 10.085 1.00 97.19 99 TYR A N 1
ATOM 759 C CA . TYR A 1 99 ? 0.668 1.082 9.756 1.00 97.19 99 TYR A CA 1
ATOM 760 C C . TYR A 1 99 ? 0.314 -0.207 9.006 1.00 97.19 99 TYR A C 1
ATOM 762 O O . TYR A 1 99 ? 1.212 -0.988 8.675 1.00 97.19 99 TYR A O 1
ATOM 770 N N . VAL A 1 100 ? -0.971 -0.434 8.734 1.00 96.94 100 VAL A N 1
ATOM 771 C CA . VAL A 1 100 ? -1.446 -1.477 7.824 1.00 96.94 100 VAL A CA 1
ATOM 772 C C . VAL A 1 100 ? -1.932 -0.850 6.522 1.00 96.94 100 VAL A C 1
ATOM 774 O O . VAL A 1 100 ? -1.334 -1.098 5.479 1.00 96.94 100 VAL A O 1
ATOM 777 N N . PHE A 1 101 ? -2.973 -0.017 6.569 1.00 97.38 101 PHE A N 1
ATOM 778 C CA . PHE A 1 101 ? -3.628 0.482 5.357 1.00 97.38 101 PHE A CA 1
ATOM 779 C C . PHE A 1 101 ? -2.832 1.583 4.654 1.00 97.38 101 PHE A C 1
ATOM 781 O O . PHE A 1 101 ? -2.828 1.628 3.431 1.00 97.38 101 PHE A O 1
ATOM 788 N N . GLY A 1 102 ? -2.044 2.389 5.374 1.00 96.44 102 GLY A N 1
ATOM 789 C CA . GLY A 1 102 ? -1.187 3.411 4.756 1.00 96.44 102 GLY A CA 1
ATOM 790 C C . GLY A 1 102 ? -0.135 2.845 3.789 1.00 96.44 102 GLY A C 1
ATOM 791 O O . GLY A 1 102 ? 0.404 3.578 2.964 1.00 96.44 102 GLY A O 1
ATOM 792 N N . HIS A 1 103 ? 0.139 1.539 3.859 1.00 94.81 103 HIS A N 1
ATOM 793 C CA . HIS A 1 103 ? 1.045 0.826 2.960 1.00 94.81 103 HIS A CA 1
ATOM 794 C C . HIS A 1 103 ? 0.386 0.312 1.676 1.00 94.81 103 HIS A C 1
ATOM 796 O O . HIS A 1 103 ? 1.031 -0.430 0.939 1.00 94.81 103 HIS A O 1
ATOM 802 N N . MET A 1 104 ? -0.874 0.659 1.410 1.00 93.12 104 MET A N 1
ATOM 803 C CA . MET A 1 104 ? -1.663 0.118 0.298 1.00 93.12 104 MET A CA 1
ATOM 804 C C . MET A 1 104 ? -1.917 1.158 -0.803 1.00 93.12 104 MET A C 1
ATOM 806 O O . MET A 1 104 ? -3.006 1.202 -1.368 1.00 93.12 104 MET A O 1
ATOM 810 N N . GLY A 1 105 ? -0.914 1.989 -1.097 1.00 90.88 105 GLY A N 1
ATOM 811 C CA . GLY A 1 105 ? -1.020 3.065 -2.084 1.00 90.88 105 GLY A CA 1
ATOM 812 C C . GLY A 1 105 ? -1.936 4.206 -1.639 1.00 90.88 105 GLY A C 1
ATOM 813 O O . GLY A 1 105 ? -2.179 4.389 -0.443 1.00 90.88 105 GLY A O 1
ATOM 814 N N . GLU A 1 106 ? -2.424 4.980 -2.607 1.00 92.62 106 GLU A N 1
ATOM 815 C CA . GLU A 1 106 ? -3.320 6.114 -2.350 1.00 92.62 106 GLU A CA 1
ATOM 816 C C . GLU A 1 106 ? -4.669 5.651 -1.785 1.00 92.62 106 GLU A C 1
ATOM 818 O O . GLU A 1 106 ? -5.080 6.148 -0.739 1.00 92.62 106 GLU A O 1
ATOM 823 N N . ASP A 1 107 ? -5.257 4.593 -2.356 1.00 92.62 107 ASP A N 1
ATOM 824 C CA . ASP A 1 107 ? -6.461 3.919 -1.845 1.00 92.62 107 ASP A CA 1
ATOM 825 C C . ASP A 1 107 ? -6.356 3.607 -0.347 1.00 92.62 107 ASP A C 1
ATOM 827 O O . ASP A 1 107 ? -7.273 3.840 0.440 1.00 92.62 107 ASP A O 1
ATOM 831 N N . GLY A 1 108 ? -5.201 3.085 0.068 1.00 95.25 108 GLY A N 1
ATOM 832 C CA . GLY A 1 108 ? -4.918 2.768 1.458 1.00 95.25 108 GLY A CA 1
ATOM 833 C C . GLY A 1 108 ? -4.897 3.991 2.371 1.00 95.25 108 GLY A C 1
ATOM 834 O O . GLY A 1 108 ? -5.387 3.931 3.500 1.00 95.25 108 GLY A O 1
ATOM 835 N N . ARG A 1 109 ? -4.341 5.110 1.897 1.00 96.56 109 ARG A N 1
ATOM 836 C CA . ARG A 1 109 ? -4.265 6.377 2.641 1.00 96.56 109 ARG A CA 1
ATOM 837 C C . ARG A 1 109 ? -5.627 7.045 2.750 1.00 96.56 109 ARG A C 1
ATOM 839 O O . ARG A 1 109 ? -5.990 7.493 3.838 1.00 96.56 109 ARG A O 1
ATOM 846 N N . GLU A 1 110 ? -6.392 7.052 1.666 1.00 96.62 110 GLU A N 1
ATOM 847 C CA . GLU A 1 110 ? -7.772 7.528 1.670 1.00 96.62 110 GLU A CA 1
ATOM 848 C C . GLU A 1 110 ? -8.619 6.690 2.632 1.00 96.62 110 GLU A C 1
ATOM 850 O O . GLU A 1 110 ? -9.306 7.236 3.493 1.00 96.62 110 GLU A O 1
ATOM 855 N N . PHE A 1 111 ? -8.459 5.366 2.613 1.00 97.31 111 PHE A N 1
ATOM 856 C CA . PHE A 1 111 ? -9.167 4.490 3.539 1.00 97.31 111 PHE A CA 1
ATOM 857 C C . PHE A 1 111 ? -8.793 4.724 5.008 1.00 97.31 111 PHE A C 1
ATOM 859 O O . PHE A 1 111 ? -9.654 4.627 5.885 1.00 97.31 111 PHE A O 1
ATOM 866 N N . VAL A 1 112 ? -7.540 5.094 5.313 1.00 97.88 112 VAL A N 1
ATOM 867 C CA . VAL A 1 112 ? -7.182 5.556 6.665 1.00 97.88 112 VAL A CA 1
ATOM 868 C C . VAL A 1 112 ? -8.033 6.770 7.041 1.00 97.88 112 VAL A C 1
ATOM 870 O O . VAL A 1 112 ? -8.591 6.783 8.137 1.00 97.88 112 VAL A O 1
ATOM 873 N N . HIS A 1 113 ? -8.194 7.761 6.159 1.00 98.00 113 HIS A N 1
ATOM 874 C CA . HIS A 1 113 ? -9.086 8.895 6.417 1.00 98.00 113 HIS A CA 1
ATOM 875 C C . HIS A 1 113 ? -10.546 8.467 6.596 1.00 98.00 113 HIS A C 1
ATOM 877 O O . HIS A 1 113 ? -11.176 8.932 7.546 1.00 98.00 113 HIS A O 1
ATOM 883 N N . THR A 1 114 ? -11.056 7.542 5.779 1.00 97.06 114 THR A N 1
ATOM 884 C CA . THR A 1 114 ? -12.406 6.978 5.928 1.00 97.06 114 THR A CA 1
ATOM 885 C C . THR A 1 114 ? -12.602 6.380 7.318 1.00 97.06 114 THR A C 1
ATOM 887 O O . THR A 1 114 ? -13.540 6.752 8.019 1.00 97.06 114 THR A O 1
ATOM 890 N N . VAL A 1 115 ? -11.688 5.519 7.778 1.00 96.88 115 VAL A N 1
ATOM 891 C CA . VAL A 1 115 ? -11.776 4.915 9.119 1.00 96.88 115 VAL A CA 1
ATOM 892 C C . VAL A 1 115 ? -11.700 5.983 10.210 1.00 96.88 115 VAL A C 1
ATOM 894 O O . VAL A 1 115 ? -12.475 5.939 11.166 1.00 96.88 115 VAL A O 1
ATOM 897 N N . MET A 1 116 ? -10.796 6.959 10.074 1.00 97.69 116 MET A N 1
ATOM 898 C CA . MET A 1 116 ? -10.683 8.031 11.061 1.00 97.69 116 MET A CA 1
ATOM 899 C C . MET A 1 116 ? -11.932 8.910 11.098 1.00 97.69 116 MET A C 1
ATOM 901 O O . MET A 1 116 ? -12.271 9.356 12.187 1.00 97.69 116 MET A O 1
ATOM 905 N N . SER A 1 117 ? -12.637 9.113 9.981 1.00 96.69 117 SER A N 1
ATOM 906 C CA . SER A 1 117 ? -13.846 9.949 9.909 1.00 96.69 117 SER A CA 1
ATOM 907 C C . SER A 1 117 ? -14.994 9.463 10.797 1.00 96.69 117 SER A C 1
ATOM 909 O O . SER A 1 117 ? -15.792 10.275 11.254 1.00 96.69 117 SER A O 1
ATOM 911 N N . PHE A 1 118 ? -15.030 8.167 11.130 1.00 95.38 118 PHE A N 1
ATOM 912 C CA . PHE A 1 118 ? -15.976 7.637 12.114 1.00 95.38 118 PHE A CA 1
ATOM 913 C C . PHE A 1 118 ? -15.623 8.035 13.549 1.00 95.38 118 PHE A C 1
ATOM 915 O O . PHE A 1 118 ? -16.466 7.934 14.432 1.00 95.38 118 PHE A O 1
ATOM 922 N N . THR A 1 119 ? -14.393 8.484 13.816 1.00 93.69 119 THR A N 1
ATOM 923 C CA . THR A 1 119 ? -13.954 8.853 15.164 1.00 93.69 119 THR A CA 1
ATOM 924 C C . THR A 1 119 ? -14.282 10.307 15.507 1.00 93.69 119 THR A C 1
ATOM 926 O O . THR A 1 119 ? -14.035 11.216 14.719 1.00 93.69 119 THR A O 1
ATOM 929 N N . LEU A 1 120 ? -14.774 10.545 16.727 1.00 89.88 120 LEU A N 1
ATOM 930 C CA . LEU A 1 120 ? -15.293 11.852 17.175 1.00 89.88 120 LEU A CA 1
ATOM 931 C C . LEU A 1 120 ? -14.295 13.023 17.076 1.00 89.88 120 LEU A C 1
ATOM 933 O O . LEU A 1 120 ? -14.688 14.172 16.925 1.00 89.88 120 LEU A O 1
ATOM 937 N N . ASN A 1 121 ? -12.999 12.748 17.185 1.00 89.75 121 ASN A N 1
ATOM 938 C CA . ASN A 1 121 ? -11.916 13.738 17.177 1.00 89.75 121 ASN A CA 1
ATOM 939 C C . ASN A 1 121 ? -11.065 13.649 15.901 1.00 89.75 121 ASN A C 1
ATOM 941 O O . ASN A 1 121 ? -9.856 13.900 15.928 1.00 89.75 121 ASN A O 1
ATOM 945 N N . TYR A 1 122 ? -11.666 13.228 14.792 1.00 95.81 122 TYR A N 1
ATOM 946 C CA . TYR A 1 122 ? -11.003 13.244 13.501 1.00 95.81 122 TYR A CA 1
ATOM 947 C C . TYR A 1 122 ? -10.631 14.666 13.091 1.00 95.81 122 TYR A C 1
ATOM 949 O O . TYR A 1 122 ? -11.439 15.589 13.157 1.00 95.81 122 TYR A O 1
ATOM 957 N N . GLN A 1 123 ? -9.391 14.822 12.641 1.00 95.56 123 GLN A N 1
ATOM 958 C CA . GLN A 1 123 ? -8.896 16.024 11.989 1.00 95.56 123 GLN A CA 1
ATOM 959 C C . GLN A 1 123 ? -8.097 15.587 10.765 1.00 95.56 123 GLN A C 1
ATOM 961 O O . GLN A 1 123 ? -7.129 14.820 10.888 1.00 95.56 123 GLN A O 1
ATOM 966 N N . TYR A 1 124 ? -8.506 16.072 9.589 1.00 97.44 124 TYR A N 1
ATOM 967 C CA . TYR A 1 124 ? -7.898 15.700 8.311 1.00 97.44 124 TYR A CA 1
ATOM 968 C C . TYR A 1 124 ? -6.391 15.970 8.323 1.00 97.44 124 TYR A C 1
ATOM 970 O O . TYR A 1 124 ? -5.597 15.042 8.188 1.00 97.44 124 TYR A O 1
ATOM 978 N N . PHE A 1 125 ? -5.990 17.215 8.608 1.00 96.81 125 PHE A N 1
ATOM 979 C CA . PHE A 1 125 ? -4.586 17.639 8.594 1.00 96.81 125 PHE A CA 1
ATOM 980 C C . PHE A 1 125 ? -3.707 16.874 9.584 1.00 96.81 125 PHE A C 1
ATOM 982 O O . PHE A 1 125 ? -2.547 16.582 9.297 1.00 96.81 125 PHE A O 1
ATOM 989 N N . THR A 1 126 ? -4.246 16.523 10.753 1.00 96.56 126 THR A N 1
ATOM 990 C CA . THR A 1 126 ? -3.517 15.710 11.729 1.00 96.56 126 THR A CA 1
ATOM 991 C C . THR A 1 126 ? -3.265 14.316 11.174 1.00 96.56 126 THR A C 1
ATOM 993 O O . THR A 1 126 ? -2.131 13.847 11.210 1.00 96.56 126 THR A O 1
ATOM 996 N N . THR A 1 127 ? -4.296 13.672 10.627 1.00 96.62 127 THR A N 1
ATOM 997 C CA . THR A 1 127 ? -4.197 12.322 10.053 1.00 96.62 127 THR A CA 1
ATOM 998 C C . THR A 1 127 ? -3.247 12.304 8.856 1.00 96.62 127 THR A C 1
ATOM 1000 O O . THR A 1 127 ? -2.340 11.476 8.810 1.00 96.62 127 THR A O 1
ATOM 1003 N N . ASP A 1 128 ? -3.369 13.279 7.958 1.00 97.88 128 ASP A N 1
ATOM 1004 C CA . ASP A 1 128 ? -2.504 13.444 6.787 1.00 97.88 128 ASP A CA 1
ATOM 1005 C C . ASP A 1 128 ? -1.033 13.661 7.192 1.00 97.88 128 ASP A C 1
ATOM 1007 O O . ASP A 1 128 ? -0.119 13.056 6.634 1.00 97.88 128 ASP A O 1
ATOM 1011 N N . LYS A 1 129 ? -0.773 14.423 8.264 1.00 97.69 129 LYS A N 1
ATOM 1012 C CA . LYS A 1 129 ? 0.580 14.575 8.826 1.00 97.69 129 LYS A CA 1
ATOM 1013 C C . LYS A 1 129 ? 1.172 13.247 9.310 1.00 97.69 129 LYS A C 1
ATOM 1015 O O . LYS A 1 129 ? 2.382 13.057 9.187 1.00 97.69 129 LYS A O 1
ATOM 1020 N N . PHE A 1 130 ? 0.363 12.344 9.867 1.00 97.19 130 PHE A N 1
ATOM 1021 C CA . PHE A 1 130 ? 0.820 11.002 10.243 1.00 97.19 130 PHE A CA 1
ATOM 1022 C C . PHE A 1 130 ? 1.038 10.108 9.017 1.00 97.19 130 PHE A C 1
ATOM 1024 O O . PHE A 1 130 ? 2.038 9.396 8.977 1.00 97.19 130 PHE A O 1
ATOM 1031 N N . ILE A 1 131 ? 0.175 10.194 8.001 1.00 96.19 131 ILE A N 1
ATOM 1032 C CA . ILE A 1 131 ? 0.337 9.484 6.722 1.00 96.19 131 ILE A CA 1
ATOM 1033 C C . ILE A 1 131 ? 1.638 9.901 6.026 1.00 96.19 131 ILE A C 1
ATOM 1035 O O . ILE A 1 131 ? 2.419 9.050 5.608 1.00 96.19 131 ILE A O 1
ATOM 1039 N N . LYS A 1 132 ? 1.946 11.199 5.987 1.00 95.25 132 LYS A N 1
ATOM 1040 C CA . LYS A 1 132 ? 3.205 11.726 5.430 1.00 95.25 132 LYS A CA 1
ATOM 1041 C C . LYS A 1 132 ? 4.453 11.258 6.181 1.00 95.25 132 LYS A C 1
ATOM 1043 O O . LYS A 1 132 ? 5.543 11.265 5.619 1.00 95.25 132 LYS A O 1
ATOM 1048 N N . LYS A 1 133 ? 4.304 10.859 7.447 1.00 95.06 133 LYS A N 1
ATOM 1049 C CA . LYS A 1 133 ? 5.371 10.316 8.302 1.00 95.06 133 LYS A CA 1
ATOM 1050 C C . LYS A 1 133 ? 5.290 8.796 8.451 1.00 95.06 133 LYS A C 1
ATOM 1052 O O . LYS A 1 133 ? 5.880 8.250 9.386 1.00 95.06 133 LYS A O 1
ATOM 1057 N N . LEU A 1 134 ? 4.544 8.120 7.576 1.00 93.50 134 LEU A N 1
ATOM 1058 C CA . LEU A 1 134 ? 4.411 6.672 7.597 1.00 93.50 134 LEU A CA 1
ATOM 1059 C C . LEU A 1 134 ? 5.799 6.023 7.576 1.00 93.50 134 LEU A C 1
ATOM 1061 O O . LEU A 1 134 ? 6.678 6.402 6.801 1.00 93.50 134 LEU A O 1
ATOM 1065 N N . LEU A 1 135 ? 5.997 5.042 8.455 1.00 90.31 135 LEU A N 1
ATOM 1066 C CA . LEU A 1 135 ? 7.240 4.284 8.502 1.00 90.31 135 LEU A CA 1
ATOM 1067 C C . LEU A 1 135 ? 7.466 3.576 7.166 1.00 90.31 135 LEU A C 1
ATOM 1069 O O . LEU A 1 135 ? 6.523 3.197 6.487 1.00 90.31 135 LEU A O 1
ATOM 1073 N N . SER A 1 136 ? 8.722 3.324 6.806 1.00 87.81 136 SER A N 1
ATOM 1074 C CA . SER A 1 136 ? 9.050 2.690 5.521 1.00 87.81 136 SER A CA 1
ATOM 1075 C C . SER A 1 136 ? 8.576 1.240 5.394 1.00 87.81 136 SER A C 1
ATOM 1077 O O . SER A 1 136 ? 8.641 0.670 4.306 1.00 87.81 136 SER A O 1
ATOM 1079 N N . ARG A 1 137 ? 8.137 0.611 6.492 1.00 89.44 137 ARG A N 1
ATOM 1080 C CA . ARG A 1 137 ? 7.754 -0.800 6.512 1.00 89.44 137 ARG A CA 1
ATOM 1081 C C . ARG A 1 137 ? 6.471 -1.051 7.297 1.00 89.44 137 ARG A C 1
ATOM 1083 O O . ARG A 1 137 ? 6.336 -0.513 8.399 1.00 89.44 137 ARG A O 1
ATOM 1090 N N . PRO A 1 138 ? 5.610 -1.950 6.789 1.00 92.44 138 PRO A N 1
ATOM 1091 C CA . PRO A 1 138 ? 4.352 -2.292 7.435 1.00 92.44 138 PRO A CA 1
ATOM 1092 C C . PRO A 1 138 ? 4.577 -3.009 8.761 1.00 92.44 138 PRO A C 1
ATOM 1094 O O . PRO A 1 138 ? 5.547 -3.751 8.949 1.00 92.44 138 PRO A O 1
ATOM 1097 N N . ILE A 1 139 ? 3.649 -2.831 9.693 1.00 94.81 139 ILE A N 1
ATOM 1098 C CA . ILE A 1 139 ? 3.711 -3.496 10.996 1.00 94.81 139 ILE A CA 1
ATOM 1099 C C . ILE A 1 139 ? 3.587 -5.026 10.857 1.00 94.81 139 ILE A C 1
ATOM 1101 O O . ILE A 1 139 ? 2.872 -5.541 9.992 1.00 94.81 139 ILE A O 1
ATOM 1105 N N . SER A 1 140 ? 4.296 -5.781 11.703 1.00 93.94 140 SER A N 1
ATOM 1106 C CA . SER A 1 140 ? 4.235 -7.248 11.702 1.00 93.94 140 SER A CA 1
ATOM 1107 C C . SER A 1 140 ? 3.023 -7.778 12.477 1.00 93.94 140 SER A C 1
ATOM 1109 O O . SER A 1 140 ? 2.613 -7.208 13.490 1.00 93.94 140 SER A O 1
ATOM 1111 N N . CYS A 1 141 ? 2.493 -8.936 12.067 1.00 92.75 141 CYS A N 1
ATOM 1112 C CA . CYS A 1 141 ? 1.437 -9.644 12.802 1.00 92.75 141 CYS A CA 1
ATOM 1113 C C . CYS A 1 141 ? 1.873 -10.037 14.221 1.00 92.75 141 CYS A C 1
ATOM 1115 O O . CYS A 1 141 ? 1.029 -10.197 15.095 1.00 92.75 141 CYS A O 1
ATOM 1117 N N . VAL A 1 142 ? 3.174 -10.232 14.464 1.00 91.50 142 VAL A N 1
ATOM 1118 C CA . VAL A 1 142 ? 3.701 -10.512 15.811 1.00 91.50 142 VAL A CA 1
ATOM 1119 C C . VAL A 1 142 ? 3.515 -9.290 16.708 1.00 91.50 142 VAL A C 1
ATOM 1121 O O . VAL A 1 142 ? 2.938 -9.415 17.781 1.00 91.50 142 VAL A O 1
ATOM 1124 N N . LYS A 1 143 ? 3.915 -8.102 16.235 1.00 93.56 143 LYS A N 1
ATOM 1125 C CA . LYS A 1 143 ? 3.772 -6.856 16.998 1.00 93.56 143 LYS A CA 1
ATOM 1126 C C . LYS A 1 143 ? 2.304 -6.511 17.261 1.00 93.56 143 LYS A C 1
ATOM 1128 O O . LYS A 1 143 ? 1.964 -6.113 18.367 1.00 93.56 143 LYS A O 1
ATOM 1133 N N . LEU A 1 144 ? 1.438 -6.716 16.268 1.00 94.62 144 LEU A N 1
ATOM 1134 C CA . LEU A 1 144 ? -0.004 -6.531 16.433 1.00 94.62 144 LEU A CA 1
ATOM 1135 C C . LEU A 1 144 ? -0.589 -7.487 17.485 1.00 94.62 144 LEU A C 1
ATOM 1137 O O . LEU A 1 144 ? -1.281 -7.042 18.392 1.00 94.62 144 LEU A O 1
ATOM 1141 N N . ARG A 1 145 ? -0.285 -8.788 17.424 1.00 92.50 145 ARG A N 1
ATOM 1142 C CA . ARG A 1 145 ? -0.788 -9.752 18.421 1.00 92.50 145 ARG A CA 1
ATOM 1143 C C . ARG A 1 145 ? -0.319 -9.429 19.840 1.00 92.50 145 ARG A C 1
ATOM 1145 O O . ARG A 1 145 ? -1.107 -9.539 20.771 1.00 92.50 145 ARG A O 1
ATOM 1152 N N . GLU A 1 146 ? 0.918 -8.961 19.991 1.00 92.38 146 GLU A N 1
ATOM 1153 C CA . GLU A 1 146 ? 1.456 -8.534 21.287 1.00 92.38 146 GLU A CA 1
ATOM 1154 C C . GLU A 1 146 ? 0.721 -7.308 21.853 1.00 92.38 146 GLU A C 1
ATOM 1156 O O . GLU A 1 146 ? 0.453 -7.244 23.050 1.00 92.38 146 GLU A O 1
ATOM 1161 N N . GLN A 1 147 ? 0.352 -6.352 20.997 1.00 93.06 147 GLN A N 1
ATOM 1162 C CA . GLN A 1 147 ? -0.385 -5.149 21.395 1.00 93.06 147 GLN A CA 1
ATOM 1163 C C . GLN A 1 147 ? -1.863 -5.431 21.718 1.00 93.06 147 GLN A C 1
ATOM 1165 O O . GLN A 1 147 ? -2.452 -4.740 22.546 1.00 93.06 147 GLN A O 1
ATOM 1170 N N . TYR A 1 148 ? -2.464 -6.441 21.084 1.00 92.81 148 TYR A N 1
ATOM 1171 C CA . TYR A 1 148 ? -3.899 -6.737 21.156 1.00 92.81 148 TYR A CA 1
ATOM 1172 C C . TYR A 1 148 ? -4.187 -8.133 21.722 1.00 92.81 148 TYR A C 1
ATOM 1174 O O . TYR A 1 148 ? -5.061 -8.833 21.217 1.00 92.81 148 TYR A O 1
ATOM 1182 N N . LYS A 1 149 ? -3.458 -8.573 22.756 1.00 90.19 149 LYS A N 1
ATOM 1183 C CA . LYS A 1 149 ? -3.559 -9.944 23.302 1.00 90.19 149 LYS A CA 1
ATOM 1184 C C . LYS A 1 149 ? -4.989 -10.368 23.642 1.00 90.19 149 LYS A C 1
ATOM 1186 O O . LYS A 1 149 ? -5.406 -11.440 23.223 1.00 90.19 149 LYS A O 1
ATOM 1191 N N . SER A 1 150 ? -5.746 -9.519 24.340 1.00 87.81 150 SER A N 1
ATOM 1192 C CA . SER A 1 150 ? -7.139 -9.802 24.716 1.00 87.81 150 SER A CA 1
ATOM 1193 C C . SER A 1 150 ? -8.036 -9.981 23.490 1.00 87.81 150 SER A C 1
ATOM 1195 O O . SER A 1 150 ? -8.648 -11.029 23.322 1.00 87.81 150 SER A O 1
ATOM 1197 N N . VAL A 1 151 ? -8.026 -9.005 22.581 1.00 86.56 151 VAL A N 1
ATOM 1198 C CA . VAL A 1 151 ? -8.814 -9.028 21.338 1.00 86.56 151 VAL A CA 1
ATOM 1199 C C . VAL A 1 151 ? -8.417 -10.221 20.464 1.00 86.56 151 VAL A C 1
ATOM 1201 O O . VAL A 1 151 ? -9.255 -10.951 19.950 1.00 86.56 151 VAL A O 1
ATOM 1204 N N . THR A 1 152 ? -7.122 -10.466 20.283 1.00 87.31 152 THR A N 1
ATOM 1205 C CA . THR A 1 152 ? -6.655 -11.564 19.424 1.00 87.31 152 THR A CA 1
ATOM 1206 C C . THR A 1 152 ? -6.933 -12.951 20.000 1.00 87.31 152 THR A C 1
ATOM 1208 O O . THR A 1 152 ? -7.074 -13.889 19.211 1.00 87.31 152 THR A O 1
ATOM 1211 N N . ALA A 1 153 ? -7.046 -13.080 21.326 1.00 85.94 153 ALA A N 1
ATOM 1212 C CA . ALA A 1 153 ? -7.496 -14.298 21.992 1.00 85.94 153 ALA A CA 1
ATOM 1213 C C . ALA A 1 153 ? -9.012 -14.504 21.848 1.00 85.94 153 ALA A C 1
ATOM 1215 O O . ALA A 1 153 ? -9.440 -15.612 21.545 1.00 85.94 153 ALA A O 1
ATOM 1216 N N . GLU A 1 154 ? -9.805 -13.441 22.003 1.00 85.62 154 GLU A N 1
ATOM 1217 C CA . GLU A 1 154 ? -11.270 -13.477 21.891 1.00 85.62 154 GLU A CA 1
ATOM 1218 C C . GLU A 1 154 ? -11.739 -13.773 20.457 1.00 85.62 154 GLU A C 1
ATOM 1220 O O . GLU A 1 154 ? -12.548 -14.668 20.231 1.00 85.62 154 GLU A O 1
ATOM 1225 N N . TYR A 1 155 ? -11.190 -13.060 19.469 1.00 77.19 155 TYR A N 1
ATOM 1226 C CA . TYR A 1 155 ? -11.645 -13.125 18.074 1.00 77.19 155 TYR A CA 1
ATOM 1227 C C . TYR A 1 155 ? -10.832 -14.090 17.197 1.00 77.19 155 TYR A C 1
ATOM 1229 O O . TYR A 1 155 ? -11.148 -14.268 16.022 1.00 77.19 155 TYR A O 1
ATOM 1237 N N . GLY A 1 156 ? -9.770 -14.696 17.735 1.00 79.44 156 GLY A N 1
ATOM 1238 C CA . GLY A 1 156 ? -8.890 -15.614 17.012 1.00 79.44 156 GLY A CA 1
ATOM 1239 C C . GLY A 1 156 ? -8.069 -14.931 15.909 1.00 79.44 156 GLY A C 1
ATOM 1240 O O . GLY A 1 156 ? -8.531 -14.711 14.788 1.00 79.44 156 GLY A O 1
ATOM 1241 N N . CYS A 1 157 ? -6.797 -14.628 16.184 1.00 85.69 157 CYS A N 1
ATOM 1242 C CA . CYS A 1 157 ? -5.873 -14.055 15.195 1.00 85.69 157 CYS A CA 1
ATOM 1243 C C . CYS A 1 157 ? -4.857 -15.087 14.669 1.00 85.69 157 CYS A C 1
ATOM 1245 O O . CYS A 1 157 ? -3.729 -15.169 15.157 1.00 85.69 157 CYS A O 1
ATOM 1247 N N . ASN A 1 158 ? -5.243 -15.829 13.622 1.00 82.25 158 ASN A N 1
ATOM 1248 C CA . ASN A 1 158 ? -4.460 -16.936 13.045 1.00 82.25 158 ASN A CA 1
ATOM 1249 C C . ASN A 1 158 ? -4.239 -16.793 11.525 1.00 82.25 158 ASN A C 1
ATOM 1251 O O . ASN A 1 158 ? -4.445 -17.733 10.760 1.00 82.25 158 ASN A O 1
ATOM 1255 N N . CYS A 1 159 ? -3.840 -15.601 11.065 1.00 84.38 159 CYS A N 1
ATOM 1256 C CA . CYS A 1 159 ? -3.647 -15.328 9.634 1.00 84.38 159 CYS A CA 1
ATOM 1257 C C . CYS A 1 159 ? -2.633 -16.306 9.003 1.00 84.38 159 CYS A C 1
ATOM 1259 O O . CYS A 1 159 ? -1.490 -16.400 9.456 1.00 84.38 159 CYS A O 1
ATOM 1261 N N . MET A 1 160 ? -3.030 -16.994 7.925 1.00 78.75 160 MET A N 1
ATOM 1262 C CA . MET A 1 160 ? -2.168 -17.922 7.183 1.00 78.75 160 MET A CA 1
ATOM 1263 C C . MET A 1 160 ? -1.744 -17.349 5.828 1.00 78.75 160 MET A C 1
ATOM 1265 O O . MET A 1 160 ? -2.533 -17.247 4.884 1.00 78.75 160 MET A O 1
ATOM 1269 N N . PHE A 1 161 ? -0.456 -17.033 5.707 1.00 80.94 161 PHE A N 1
ATOM 1270 C CA . PHE A 1 161 ? 0.142 -16.534 4.470 1.00 80.94 161 PHE A CA 1
ATOM 1271 C C . PHE A 1 161 ? 0.836 -17.667 3.707 1.00 80.94 161 PHE A C 1
ATOM 1273 O O . PHE A 1 161 ? 1.589 -18.446 4.293 1.00 80.94 161 PHE A O 1
ATOM 1280 N N . LYS A 1 162 ? 0.628 -17.741 2.383 1.00 66.50 162 LYS A N 1
ATOM 1281 C CA . LYS A 1 162 ? 1.506 -18.545 1.517 1.00 66.50 162 LYS A CA 1
ATOM 1282 C C . LYS A 1 162 ? 2.864 -17.839 1.522 1.00 66.50 162 LYS A C 1
ATOM 1284 O O . LYS A 1 162 ? 2.941 -16.691 1.097 1.00 66.50 162 LYS A O 1
ATOM 1289 N N . ARG A 1 163 ? 3.885 -18.475 2.101 1.00 57.47 163 ARG A N 1
ATOM 1290 C CA . ARG A 1 163 ? 5.176 -17.838 2.399 1.00 57.47 163 ARG A CA 1
ATOM 1291 C C . ARG A 1 163 ? 5.890 -17.439 1.103 1.00 57.47 163 ARG A C 1
ATOM 1293 O O . ARG A 1 163 ? 6.460 -18.288 0.427 1.00 57.47 163 ARG A O 1
ATOM 1300 N N . THR A 1 164 ? 5.890 -16.150 0.779 1.00 64.06 164 THR A N 1
ATOM 1301 C CA . THR A 1 164 ? 6.875 -15.558 -0.130 1.00 64.06 164 THR A CA 1
ATOM 1302 C C . THR A 1 164 ? 8.226 -15.514 0.588 1.00 64.06 164 THR A C 1
ATOM 1304 O O . THR A 1 164 ? 8.301 -15.134 1.761 1.00 64.06 164 THR A O 1
ATOM 1307 N N . LYS A 1 165 ? 9.301 -15.967 -0.077 1.00 62.91 165 LYS A N 1
ATOM 1308 C CA . LYS A 1 165 ? 10.655 -15.986 0.510 1.00 62.91 165 LYS A CA 1
ATOM 1309 C C . LYS A 1 165 ? 11.012 -14.573 1.016 1.00 62.91 165 LYS A C 1
ATOM 1311 O O . LYS A 1 165 ? 10.781 -13.593 0.320 1.00 62.91 165 LYS A O 1
ATOM 1316 N N . ASN A 1 166 ? 11.574 -14.482 2.224 1.00 72.38 166 ASN A N 1
ATOM 1317 C CA . ASN A 1 166 ? 12.040 -13.251 2.890 1.00 72.38 166 ASN A CA 1
ATOM 1318 C C . ASN A 1 166 ? 10.979 -12.230 3.354 1.00 72.38 166 ASN A C 1
ATOM 1320 O O . ASN A 1 166 ? 11.359 -11.146 3.802 1.00 72.38 166 ASN A O 1
ATOM 1324 N N . CYS A 1 167 ? 9.681 -12.548 3.333 1.00 82.19 167 CYS A N 1
ATOM 1325 C CA . CYS A 1 167 ? 8.655 -11.683 3.924 1.00 82.19 167 CYS A CA 1
ATOM 1326 C C . CYS A 1 167 ? 8.279 -12.113 5.349 1.00 82.19 167 CYS A C 1
ATOM 1328 O O . CYS A 1 167 ? 8.070 -13.298 5.612 1.00 82.19 167 CYS A O 1
ATOM 1330 N N . TYR A 1 168 ? 8.148 -11.156 6.271 1.00 87.81 168 TYR A N 1
ATOM 1331 C CA . TYR A 1 168 ? 7.556 -11.431 7.582 1.00 87.81 168 TYR A CA 1
ATOM 1332 C C . TYR A 1 168 ? 6.021 -11.375 7.512 1.00 87.81 168 TYR A C 1
ATOM 1334 O O . TYR A 1 168 ? 5.467 -10.635 6.697 1.00 87.81 168 TYR A O 1
ATOM 1342 N N . PRO A 1 169 ? 5.305 -12.115 8.380 1.00 89.38 169 PRO A N 1
ATOM 1343 C CA . PRO A 1 169 ? 3.849 -12.050 8.454 1.00 89.38 169 PRO A CA 1
ATOM 1344 C C . PRO A 1 169 ? 3.358 -10.629 8.758 1.00 89.38 169 PRO A C 1
ATOM 1346 O O . PRO A 1 169 ? 3.732 -10.044 9.779 1.00 89.38 169 PRO A O 1
ATOM 1349 N N . SER A 1 170 ? 2.504 -10.090 7.892 1.00 92.12 170 SER A N 1
ATOM 1350 C CA . SER A 1 170 ? 1.868 -8.777 8.039 1.00 92.12 170 SER A CA 1
ATOM 1351 C C . SER A 1 170 ? 0.495 -8.791 7.354 1.00 92.12 170 SER A C 1
ATOM 1353 O O . SER A 1 170 ? 0.371 -9.457 6.322 1.00 92.12 170 SER A O 1
ATOM 1355 N N . PRO A 1 171 ? -0.526 -8.066 7.861 1.00 92.88 171 PRO A N 1
ATOM 1356 C CA . PRO A 1 171 ? -1.857 -8.058 7.249 1.00 92.88 171 PRO A CA 1
ATOM 1357 C C . PRO A 1 171 ? -1.855 -7.646 5.770 1.00 92.88 171 PRO A C 1
ATOM 1359 O O . PRO A 1 171 ? -2.654 -8.170 4.998 1.00 92.88 171 PRO A O 1
ATOM 1362 N N . VAL A 1 172 ? -0.910 -6.795 5.347 1.00 91.69 172 VAL A N 1
ATOM 1363 C CA . V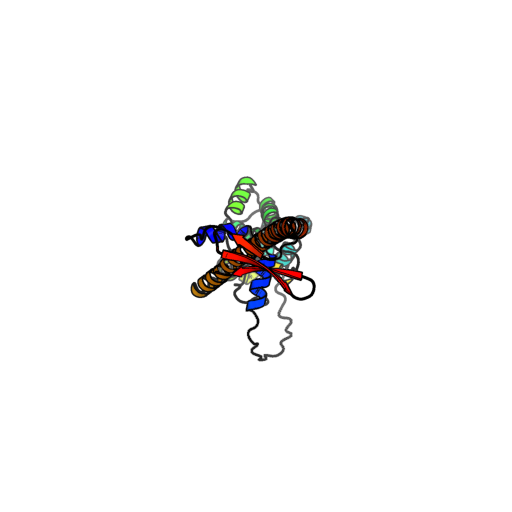AL A 1 172 ? -0.779 -6.346 3.946 1.00 91.69 172 VAL A CA 1
ATOM 1364 C C . VAL A 1 172 ? -0.584 -7.503 2.955 1.00 91.69 172 VAL A C 1
ATOM 1366 O O . VAL A 1 172 ? -0.947 -7.389 1.787 1.00 91.69 172 VAL A O 1
ATOM 1369 N N . LEU A 1 173 ? -0.076 -8.657 3.409 1.00 89.75 173 LEU A N 1
ATOM 1370 C CA . LEU A 1 173 ? 0.098 -9.847 2.569 1.00 89.75 173 LEU A CA 1
ATOM 1371 C C . LEU A 1 173 ? -1.230 -10.438 2.070 1.00 89.75 173 LEU A C 1
ATOM 1373 O O . LEU A 1 173 ? -1.224 -11.167 1.077 1.00 89.75 173 LEU A O 1
ATOM 1377 N N . HIS A 1 174 ? -2.364 -10.132 2.712 1.00 88.38 174 HIS A N 1
ATOM 1378 C CA . HIS A 1 174 ? -3.678 -10.538 2.205 1.00 88.38 174 HIS A CA 1
ATOM 1379 C C . HIS A 1 174 ? -4.016 -9.870 0.867 1.00 88.38 174 HIS A C 1
ATOM 1381 O O . HIS A 1 174 ? -4.593 -10.528 0.004 1.00 88.38 174 HIS A O 1
ATOM 1387 N N . ALA A 1 175 ? -3.602 -8.615 0.667 1.00 87.44 175 ALA A N 1
ATOM 1388 C CA . ALA A 1 175 ? -3.835 -7.883 -0.575 1.00 87.44 175 ALA A CA 1
ATOM 1389 C C . ALA A 1 175 ? -2.917 -8.351 -1.718 1.00 87.44 175 ALA A C 1
ATOM 1391 O O . ALA A 1 175 ? -3.347 -8.473 -2.861 1.00 87.44 175 ALA A O 1
ATOM 1392 N N . ILE A 1 176 ? -1.662 -8.686 -1.406 1.00 80.00 176 ILE A N 1
ATOM 1393 C CA . ILE A 1 176 ? -0.648 -9.066 -2.406 1.00 80.00 176 ILE A CA 1
ATOM 1394 C C . ILE A 1 176 ? -0.948 -10.429 -3.052 1.00 80.00 176 ILE A C 1
ATOM 1396 O O . ILE A 1 176 ? -0.655 -10.650 -4.222 1.00 80.00 176 ILE A O 1
ATOM 1400 N N . LYS A 1 177 ? -1.553 -11.362 -2.308 1.00 65.69 177 LYS A N 1
ATOM 1401 C CA . LYS A 1 177 ? -1.743 -12.761 -2.737 1.00 65.69 177 LYS A CA 1
ATOM 1402 C C . LYS A 1 177 ? -2.690 -12.937 -3.937 1.00 65.69 177 LYS A C 1
ATOM 1404 O O . LYS A 1 177 ? -2.624 -13.982 -4.579 1.00 65.69 177 LYS A O 1
ATOM 1409 N N . LYS A 1 178 ? -3.586 -11.981 -4.203 1.00 54.97 178 LYS A N 1
ATOM 1410 C CA . LYS A 1 178 ? -4.596 -12.068 -5.277 1.00 54.97 178 LYS A CA 1
ATOM 1411 C C . LYS A 1 178 ? -4.366 -11.095 -6.441 1.00 54.97 178 LYS A C 1
ATOM 1413 O O . LYS A 1 178 ? -4.905 -11.344 -7.508 1.00 54.97 178 LYS A O 1
ATOM 1418 N N . ASN A 1 179 ? -3.542 -10.062 -6.256 1.00 50.22 179 ASN A N 1
ATOM 1419 C CA . ASN A 1 179 ? -3.276 -9.016 -7.251 1.00 50.22 179 ASN A CA 1
ATOM 1420 C C . ASN A 1 179 ? -1.919 -9.199 -7.944 1.00 50.22 179 ASN A C 1
ATOM 1422 O O . ASN A 1 179 ? -1.162 -8.240 -8.077 1.00 50.22 179 ASN A O 1
ATOM 1426 N N . SER A 1 180 ? -1.576 -10.417 -8.379 1.00 47.06 180 SER A N 1
ATOM 1427 C CA . SER A 1 180 ? -0.258 -10.715 -8.968 1.00 47.06 180 SER A CA 1
ATOM 1428 C C . SER A 1 180 ? 0.108 -9.867 -10.196 1.00 47.06 180 SER A C 1
ATOM 1430 O O . SER A 1 180 ? 1.271 -9.884 -10.593 1.00 47.06 180 SER A O 1
ATOM 1432 N N . GLU A 1 181 ? -0.829 -9.100 -10.762 1.00 47.53 181 GLU A N 1
ATOM 1433 C CA . GLU A 1 181 ? -0.611 -8.341 -11.995 1.00 47.53 181 GLU A CA 1
ATOM 1434 C C . GLU A 1 181 ? -0.888 -6.823 -11.892 1.00 47.53 181 GLU A C 1
ATOM 1436 O O . GLU A 1 181 ? -0.307 -6.081 -12.679 1.00 47.53 181 GLU A O 1
ATOM 1441 N N . GLU A 1 182 ? -1.640 -6.316 -10.896 1.00 44.72 182 GLU A N 1
ATOM 1442 C CA . GLU A 1 182 ? -2.167 -4.928 -10.950 1.00 44.72 182 GLU A CA 1
ATOM 1443 C C . GLU A 1 182 ? -1.806 -3.979 -9.787 1.00 44.72 182 GLU A C 1
ATOM 1445 O O . GLU A 1 182 ? -1.871 -2.767 -9.967 1.00 44.72 182 GLU A O 1
ATOM 1450 N N . SER A 1 183 ? -1.376 -4.446 -8.607 1.00 54.19 183 SER A N 1
ATOM 1451 C CA . SER A 1 183 ? -1.149 -3.531 -7.467 1.00 54.19 183 SER A CA 1
ATOM 1452 C C . SER A 1 183 ? 0.335 -3.209 -7.242 1.00 54.19 183 SER A C 1
ATOM 1454 O O . SER A 1 183 ? 0.972 -3.794 -6.360 1.00 54.19 183 SER A O 1
ATOM 1456 N N . SER A 1 184 ? 0.897 -2.284 -8.028 1.00 58.16 184 SER A N 1
ATOM 1457 C CA . SER A 1 184 ? 2.298 -1.832 -7.904 1.00 58.16 184 SER A CA 1
ATOM 1458 C C . SER A 1 184 ? 2.611 -1.069 -6.612 1.00 58.16 184 SER A C 1
ATOM 1460 O O . SER A 1 184 ? 3.779 -0.974 -6.238 1.00 58.16 184 SER A O 1
ATOM 1462 N N . ASP A 1 185 ? 1.591 -0.572 -5.911 1.00 80.25 185 ASP A N 1
ATOM 1463 C CA . ASP A 1 185 ? 1.771 0.466 -4.886 1.00 80.25 185 ASP A CA 1
ATOM 1464 C C . ASP A 1 185 ? 1.715 -0.061 -3.439 1.00 80.25 185 ASP A C 1
ATOM 1466 O O . ASP A 1 185 ? 1.797 0.708 -2.477 1.00 80.25 185 ASP A O 1
ATOM 1470 N N . ILE A 1 186 ? 1.598 -1.382 -3.253 1.00 85.56 186 ILE A N 1
ATOM 1471 C CA . ILE A 1 186 ? 1.557 -1.999 -1.920 1.00 85.56 186 ILE A CA 1
ATOM 1472 C C . ILE A 1 186 ? 2.979 -2.257 -1.399 1.00 85.56 186 ILE A C 1
ATOM 1474 O O . ILE A 1 186 ? 3.772 -2.965 -2.018 1.00 85.56 186 ILE A O 1
ATOM 1478 N N . THR A 1 187 ? 3.302 -1.739 -0.210 1.00 87.44 187 THR A N 1
ATOM 1479 C CA . THR A 1 187 ? 4.623 -1.931 0.416 1.00 87.44 187 THR A CA 1
ATOM 1480 C C . THR A 1 187 ? 4.801 -3.361 0.937 1.00 87.44 187 THR A C 1
ATOM 1482 O O . THR A 1 187 ? 4.011 -3.847 1.749 1.00 87.44 187 THR A O 1
ATOM 1485 N N . LEU A 1 188 ? 5.892 -4.025 0.544 1.00 86.38 188 LEU A N 1
ATOM 1486 C CA . LEU A 1 188 ? 6.195 -5.397 0.962 1.00 86.38 188 LEU A CA 1
ATOM 1487 C C . LEU A 1 188 ? 6.826 -5.477 2.373 1.00 86.38 188 LEU A C 1
ATOM 1489 O O . LEU A 1 188 ? 7.767 -4.736 2.676 1.00 86.38 188 LEU A O 1
ATOM 1493 N N . PRO A 1 189 ? 6.401 -6.432 3.228 1.00 87.38 189 PRO A N 1
ATOM 1494 C CA . PRO A 1 189 ? 6.984 -6.671 4.550 1.00 87.38 189 PRO A CA 1
ATOM 1495 C C . PRO A 1 189 ? 8.277 -7.499 4.452 1.00 87.38 189 PRO A C 1
ATOM 1497 O O . PRO A 1 189 ? 8.310 -8.671 4.822 1.00 87.38 189 PRO A O 1
ATOM 1500 N N . VAL A 1 190 ? 9.358 -6.925 3.923 1.00 83.50 190 VAL A N 1
ATOM 1501 C CA . VAL A 1 190 ? 10.635 -7.645 3.739 1.00 83.50 190 VAL A CA 1
ATOM 1502 C C . VAL A 1 190 ? 11.445 -7.688 5.044 1.00 83.50 190 VAL A C 1
ATOM 1504 O O . VAL A 1 190 ? 11.681 -6.657 5.681 1.00 83.50 190 VAL A O 1
ATOM 1507 N N . SER A 1 191 ? 11.894 -8.883 5.442 1.00 71.56 191 SER A N 1
ATOM 1508 C CA . SER A 1 191 ? 12.781 -9.087 6.594 1.00 71.56 191 SER A CA 1
ATOM 1509 C C . SER A 1 191 ? 14.193 -8.560 6.304 1.00 71.56 191 SER A C 1
ATOM 1511 O O . SER A 1 191 ? 14.712 -8.717 5.198 1.00 71.56 191 SER A O 1
ATOM 1513 N N . ARG A 1 192 ? 14.839 -7.927 7.294 1.00 60.94 192 ARG A N 1
ATOM 1514 C CA . ARG A 1 192 ? 16.218 -7.416 7.191 1.00 60.94 192 ARG A CA 1
ATOM 1515 C C . ARG A 1 192 ? 17.233 -8.566 7.194 1.00 60.94 192 ARG A C 1
ATOM 1517 O O . ARG A 1 192 ? 17.948 -8.706 8.166 1.00 60.94 192 ARG A O 1
ATOM 1524 N N . HIS A 1 193 ? 17.336 -9.342 6.123 1.00 45.03 193 HIS A N 1
ATOM 1525 C CA . HIS A 1 193 ? 18.553 -10.105 5.820 1.00 45.03 193 HIS A CA 1
ATOM 1526 C C . HIS A 1 193 ? 18.735 -10.199 4.304 1.00 45.03 193 HIS A C 1
ATOM 1528 O O . HIS A 1 193 ? 18.621 -11.256 3.695 1.00 45.03 193 HIS A O 1
ATOM 1534 N N . VAL A 1 194 ? 19.028 -9.059 3.681 1.00 45.53 194 VAL A N 1
ATOM 1535 C CA . VAL A 1 194 ? 19.966 -9.075 2.558 1.00 45.53 194 VAL A CA 1
ATOM 1536 C C . VAL A 1 194 ? 21.308 -8.802 3.225 1.00 45.53 194 VAL A C 1
ATOM 1538 O O . VAL A 1 194 ? 21.454 -7.731 3.818 1.00 45.53 194 VAL A O 1
ATOM 1541 N N . SER A 1 195 ? 22.212 -9.787 3.254 1.00 48.44 195 SER A N 1
ATOM 1542 C CA . SER A 1 195 ? 23.579 -9.575 3.744 1.00 48.44 195 SER A CA 1
ATOM 1543 C C . SER A 1 195 ? 24.176 -8.372 3.013 1.00 48.44 195 SER A C 1
ATOM 1545 O O . SER A 1 195 ? 23.870 -8.156 1.838 1.00 48.44 195 SER A O 1
ATOM 1547 N N . GLU A 1 196 ? 24.992 -7.566 3.694 1.00 51.94 196 GLU A N 1
ATOM 1548 C CA . GLU A 1 196 ? 25.705 -6.455 3.046 1.00 51.94 196 GLU A CA 1
ATOM 1549 C C . GLU A 1 196 ? 26.461 -6.946 1.802 1.00 51.94 196 GLU A C 1
ATOM 1551 O O . GLU A 1 196 ? 26.437 -6.287 0.776 1.00 51.94 196 GLU A O 1
ATOM 1556 N N . GLU A 1 197 ? 26.942 -8.190 1.813 1.00 52.69 197 GLU A N 1
ATOM 1557 C CA . GLU A 1 197 ? 27.527 -8.887 0.661 1.00 52.69 197 GLU A CA 1
ATOM 1558 C C . GLU A 1 197 ? 26.595 -8.991 -0.556 1.00 52.69 197 GLU A C 1
ATOM 1560 O O . GLU A 1 197 ? 27.034 -8.764 -1.679 1.00 52.69 197 GLU A O 1
ATOM 1565 N N . LYS A 1 198 ? 25.296 -9.274 -0.374 1.00 52.19 198 LYS A N 1
ATOM 1566 C CA . LYS A 1 198 ? 24.329 -9.310 -1.488 1.00 52.19 198 LYS A CA 1
ATOM 1567 C C . LYS A 1 198 ? 23.963 -7.915 -1.987 1.00 52.19 198 LYS A C 1
ATOM 1569 O O . LYS A 1 198 ? 23.672 -7.759 -3.167 1.00 52.19 198 LYS A O 1
ATOM 1574 N N . LYS A 1 199 ? 24.000 -6.893 -1.126 1.00 51.09 199 LYS A N 1
ATOM 1575 C CA . LYS A 1 199 ? 23.868 -5.495 -1.571 1.00 51.09 199 LYS A CA 1
ATOM 1576 C C . LYS A 1 199 ? 25.111 -5.044 -2.335 1.00 51.09 199 LYS A C 1
ATOM 1578 O O . LYS A 1 199 ? 24.966 -4.386 -3.358 1.00 51.09 199 LYS A O 1
ATOM 1583 N N . GLN A 1 200 ? 26.298 -5.447 -1.880 1.00 50.16 200 GLN A N 1
ATOM 1584 C CA . GLN A 1 200 ? 27.574 -5.206 -2.548 1.00 50.16 200 GLN A CA 1
ATOM 1585 C C . GLN A 1 200 ? 27.616 -5.895 -3.916 1.00 50.16 200 GLN A C 1
ATOM 1587 O O . GLN A 1 200 ? 28.023 -5.269 -4.886 1.00 50.16 200 GLN A O 1
ATOM 1592 N N . ALA A 1 201 ? 27.142 -7.141 -4.011 1.00 54.22 201 ALA A N 1
ATOM 1593 C CA . ALA A 1 201 ? 27.069 -7.889 -5.264 1.00 54.22 201 ALA A CA 1
ATOM 1594 C C . ALA A 1 201 ? 26.117 -7.219 -6.265 1.00 54.22 201 ALA A C 1
ATOM 1596 O O . ALA A 1 201 ? 26.501 -6.961 -7.399 1.00 54.22 201 ALA A O 1
ATOM 1597 N N . VAL A 1 202 ? 24.919 -6.817 -5.825 1.00 54.62 202 VAL A N 1
ATOM 1598 C CA . VAL A 1 202 ? 23.971 -6.078 -6.680 1.00 54.62 202 VAL A CA 1
ATOM 1599 C C . VAL A 1 202 ? 24.529 -4.705 -7.084 1.00 54.62 202 VAL A C 1
ATOM 1601 O O . VAL A 1 202 ? 24.340 -4.277 -8.220 1.00 54.62 202 VAL A O 1
ATOM 1604 N N . TYR A 1 203 ? 25.256 -4.020 -6.196 1.00 53.34 203 TYR A N 1
ATOM 1605 C CA . TYR A 1 203 ? 25.934 -2.757 -6.506 1.00 53.34 203 TYR A CA 1
ATOM 1606 C C . TYR A 1 203 ? 27.060 -2.943 -7.533 1.00 53.34 203 TYR A C 1
ATOM 1608 O O . TYR A 1 203 ? 27.190 -2.142 -8.455 1.00 53.34 203 TYR A O 1
ATOM 1616 N N . GLN A 1 204 ? 27.843 -4.017 -7.416 1.00 56.28 204 GLN A N 1
ATOM 1617 C CA . GLN A 1 204 ? 28.898 -4.362 -8.367 1.00 56.28 204 GLN A CA 1
ATOM 1618 C C . GLN A 1 204 ? 28.323 -4.764 -9.729 1.00 56.28 204 GLN A C 1
ATOM 1620 O O . GLN A 1 204 ? 28.795 -4.266 -10.746 1.00 56.28 204 GLN A O 1
ATOM 1625 N N . GLU A 1 205 ? 27.264 -5.573 -9.770 1.00 55.91 205 GLU A N 1
ATOM 1626 C CA . GLU A 1 205 ? 26.597 -5.978 -11.015 1.00 55.91 205 GLU A CA 1
ATOM 1627 C C . GLU A 1 205 ? 25.945 -4.793 -11.743 1.00 55.91 205 GLU A C 1
ATOM 1629 O O . GLU A 1 205 ? 26.073 -4.657 -12.962 1.00 55.91 205 GLU A O 1
ATOM 1634 N N . LEU A 1 206 ? 25.307 -3.876 -11.010 1.00 54.44 206 LEU A N 1
ATOM 1635 C CA . LEU A 1 206 ? 24.765 -2.641 -11.587 1.00 54.44 206 LEU A CA 1
ATOM 1636 C C . LEU A 1 206 ? 25.875 -1.710 -12.094 1.00 54.44 206 LEU A C 1
ATOM 1638 O O . LEU A 1 206 ? 25.703 -1.065 -13.130 1.00 54.44 206 LEU A O 1
ATOM 1642 N N . ASN A 1 207 ? 27.019 -1.666 -11.408 1.00 58.91 207 ASN A N 1
ATOM 1643 C CA . ASN A 1 207 ? 28.182 -0.903 -11.853 1.00 58.91 207 ASN A CA 1
ATOM 1644 C C . ASN A 1 207 ? 28.798 -1.504 -13.129 1.00 58.91 207 ASN A C 1
ATOM 1646 O O . ASN A 1 207 ? 29.166 -0.761 -14.034 1.00 58.91 207 ASN A O 1
ATOM 1650 N N . ILE A 1 208 ? 28.826 -2.835 -13.262 1.00 65.44 208 ILE A N 1
ATOM 1651 C CA . ILE A 1 208 ? 29.244 -3.510 -14.500 1.00 65.44 208 ILE A CA 1
ATOM 1652 C C . ILE A 1 208 ? 28.295 -3.147 -15.643 1.00 65.44 208 ILE A C 1
ATOM 1654 O O . ILE A 1 208 ? 28.759 -2.786 -16.718 1.00 65.44 208 ILE A O 1
ATOM 1658 N N . HIS A 1 209 ? 26.977 -3.156 -15.427 1.00 60.81 209 HIS A N 1
ATOM 1659 C CA . HIS A 1 209 ? 26.030 -2.738 -16.464 1.00 60.81 209 HIS A CA 1
ATOM 1660 C C . HIS A 1 209 ? 26.205 -1.272 -16.876 1.00 60.81 209 HIS A C 1
ATOM 1662 O O . HIS A 1 209 ? 26.142 -0.976 -18.067 1.00 60.81 209 HIS A O 1
ATOM 1668 N N . ALA A 1 210 ? 26.472 -0.367 -15.931 1.00 64.56 210 ALA A N 1
ATOM 1669 C CA . ALA A 1 210 ? 26.766 1.032 -16.237 1.00 64.56 210 ALA A CA 1
ATOM 1670 C C . ALA A 1 210 ? 28.075 1.188 -17.035 1.00 64.56 210 ALA A C 1
ATOM 1672 O O . ALA A 1 210 ? 28.109 1.932 -18.013 1.00 64.56 210 ALA A O 1
ATOM 1673 N N . GLN A 1 211 ? 29.122 0.440 -16.674 1.00 67.44 211 GLN A N 1
ATOM 1674 C CA . GLN A 1 211 ? 30.389 0.418 -17.410 1.00 67.44 211 GLN A CA 1
ATOM 1675 C C . GLN A 1 211 ? 30.230 -0.185 -18.811 1.00 67.44 211 GLN A C 1
ATOM 1677 O O . GLN A 1 211 ? 30.753 0.355 -19.781 1.00 67.44 211 GLN A O 1
ATOM 1682 N N . VAL A 1 212 ? 29.466 -1.270 -18.951 1.00 72.19 212 VAL A N 1
ATOM 1683 C CA . VAL A 1 212 ? 29.168 -1.901 -20.245 1.00 72.19 212 VAL A CA 1
ATOM 1684 C C . VAL A 1 212 ? 28.343 -0.968 -21.129 1.00 72.19 212 VAL A C 1
ATOM 1686 O O . VAL A 1 212 ? 28.616 -0.879 -22.323 1.00 72.19 212 VAL A O 1
ATOM 1689 N N . GLN A 1 213 ? 27.379 -0.237 -20.563 1.00 69.94 213 GLN A N 1
ATOM 1690 C CA . GLN A 1 213 ? 26.599 0.773 -21.280 1.00 69.94 213 GLN A CA 1
ATOM 1691 C C . GLN A 1 213 ? 27.503 1.905 -21.796 1.00 69.94 213 GLN A C 1
ATOM 1693 O O . GLN A 1 213 ? 27.431 2.245 -22.974 1.00 69.94 213 GLN A O 1
ATOM 1698 N N . GLU A 1 214 ? 28.401 2.436 -20.958 1.00 74.00 214 GLU A N 1
ATOM 1699 C CA . GLU A 1 214 ? 29.348 3.488 -21.358 1.00 74.00 214 GLU A CA 1
ATOM 1700 C C . GLU A 1 214 ? 30.308 3.004 -22.459 1.00 74.00 214 GLU A C 1
ATOM 1702 O O . GLU A 1 214 ? 30.565 3.707 -23.438 1.00 74.00 214 GLU A O 1
ATOM 1707 N N . LEU A 1 215 ? 30.818 1.776 -22.335 1.00 78.62 215 LEU A N 1
ATOM 1708 C CA . LEU A 1 215 ? 31.665 1.165 -23.358 1.00 78.62 215 LEU A CA 1
ATOM 1709 C C . LEU A 1 215 ? 30.894 0.918 -24.663 1.00 78.62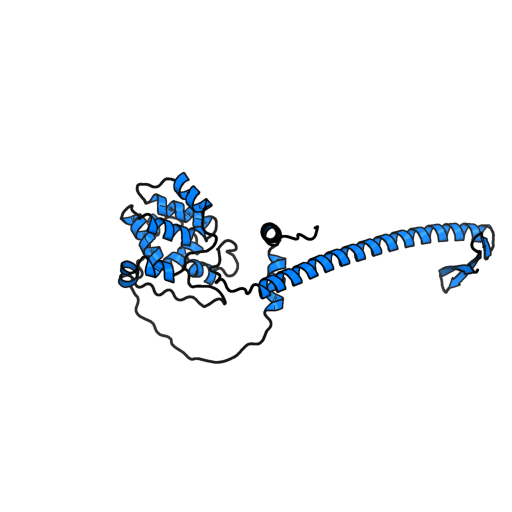 215 LEU A C 1
ATOM 1711 O O . LEU A 1 215 ? 31.435 1.154 -25.743 1.00 78.62 215 LEU A O 1
ATOM 1715 N N . ALA A 1 216 ? 29.630 0.495 -24.592 1.00 81.56 216 ALA A N 1
ATOM 1716 C CA . ALA A 1 216 ? 28.781 0.309 -25.765 1.00 81.56 216 ALA A CA 1
ATOM 1717 C C . ALA A 1 216 ? 28.488 1.640 -26.478 1.00 81.56 216 ALA A C 1
ATOM 1719 O O . ALA A 1 216 ? 28.563 1.700 -27.707 1.00 81.56 216 ALA A O 1
ATOM 1720 N N . GLU A 1 217 ? 28.224 2.713 -25.729 1.00 82.06 217 GLU A N 1
ATOM 1721 C CA . GLU A 1 217 ? 28.049 4.066 -26.272 1.00 82.06 217 GLU A CA 1
ATOM 1722 C C . GLU A 1 217 ? 29.320 4.547 -26.985 1.00 82.06 217 GLU A C 1
ATOM 1724 O O . GLU A 1 217 ? 29.240 4.976 -28.139 1.00 82.06 217 GLU A O 1
ATOM 1729 N N . LYS A 1 218 ? 30.502 4.355 -26.379 1.00 86.00 218 LYS A N 1
ATOM 1730 C CA . LYS A 1 218 ? 31.799 4.658 -27.015 1.00 86.00 218 LYS A CA 1
ATOM 1731 C C . LYS A 1 218 ? 32.029 3.849 -28.293 1.00 86.00 218 LYS A C 1
ATOM 1733 O O . LYS A 1 218 ? 32.502 4.392 -29.289 1.00 86.00 218 LYS A O 1
ATOM 1738 N N . ILE A 1 219 ? 31.661 2.565 -28.317 1.00 86.31 219 ILE A N 1
ATOM 1739 C CA . ILE A 1 219 ? 31.761 1.737 -29.532 1.00 86.31 219 ILE A CA 1
ATOM 1740 C C . ILE A 1 219 ? 30.860 2.284 -30.644 1.00 86.31 219 ILE A C 1
ATOM 1742 O O . ILE A 1 219 ? 31.279 2.346 -31.803 1.00 86.31 219 ILE A O 1
ATOM 1746 N N . VAL A 1 220 ? 29.623 2.667 -30.323 1.00 90.12 220 VAL A N 1
ATOM 1747 C CA . VAL A 1 220 ? 28.691 3.238 -31.307 1.00 90.12 220 VAL A CA 1
ATOM 1748 C C . VAL A 1 220 ? 29.207 4.580 -31.825 1.00 90.12 220 VAL A C 1
ATOM 1750 O O . VAL A 1 220 ? 29.170 4.817 -33.036 1.00 90.12 220 VAL A O 1
ATOM 1753 N N . GLU A 1 221 ? 29.744 5.424 -30.946 1.00 89.81 221 GLU A N 1
ATOM 1754 C CA . GLU A 1 221 ? 30.360 6.698 -31.310 1.00 89.81 221 GLU A CA 1
ATOM 1755 C C . GLU A 1 221 ? 31.555 6.501 -32.251 1.00 89.81 221 GLU A C 1
ATOM 1757 O O . GLU A 1 221 ? 31.559 7.053 -33.354 1.00 89.81 221 GLU A O 1
ATOM 1762 N N . PHE A 1 222 ? 32.516 5.644 -31.893 1.00 90.25 222 PHE A N 1
ATOM 1763 C CA . PHE A 1 222 ? 33.676 5.364 -32.743 1.00 90.25 222 PHE A CA 1
ATOM 1764 C C . PHE A 1 222 ? 33.285 4.726 -34.077 1.00 90.25 222 PHE A C 1
ATOM 1766 O O . PHE A 1 222 ? 33.863 5.060 -35.109 1.00 90.25 222 PHE A O 1
ATOM 1773 N N . ARG A 1 223 ? 32.256 3.870 -34.121 1.00 85.88 223 ARG A N 1
ATOM 1774 C CA . ARG A 1 223 ? 31.726 3.343 -35.393 1.00 85.88 223 ARG A CA 1
ATOM 1775 C C . ARG A 1 223 ? 31.111 4.436 -36.264 1.00 85.88 223 ARG A C 1
ATOM 1777 O O . ARG A 1 223 ? 31.230 4.369 -37.488 1.00 85.88 223 ARG A O 1
ATOM 1784 N N . ARG A 1 224 ? 30.449 5.432 -35.667 1.00 87.38 224 ARG A N 1
ATOM 1785 C CA . ARG A 1 224 ? 29.901 6.583 -36.397 1.00 87.38 224 ARG A CA 1
ATOM 1786 C C . ARG A 1 224 ? 31.017 7.475 -36.931 1.00 87.38 224 ARG A C 1
ATOM 1788 O O . ARG A 1 224 ? 30.951 7.860 -38.096 1.00 87.38 224 ARG A O 1
ATOM 1795 N N . GLN A 1 225 ? 32.031 7.757 -36.114 1.00 89.56 225 GLN A N 1
ATOM 1796 C CA . GLN A 1 225 ? 33.214 8.511 -36.529 1.00 89.56 225 GLN A CA 1
ATOM 1797 C C . GLN A 1 225 ? 33.947 7.793 -37.666 1.00 89.56 225 GLN A C 1
ATOM 1799 O O . GLN A 1 225 ? 34.179 8.411 -38.700 1.00 89.56 225 GLN A O 1
ATOM 1804 N N . LYS A 1 226 ? 34.188 6.479 -37.542 1.00 89.19 226 LYS A N 1
ATOM 1805 C CA . LYS A 1 226 ? 34.791 5.658 -38.602 1.00 89.19 226 LYS A CA 1
ATOM 1806 C C . LYS A 1 226 ? 34.021 5.776 -39.919 1.00 89.19 226 LYS A C 1
ATOM 1808 O O . LYS A 1 226 ? 34.609 6.149 -40.918 1.00 89.19 226 LYS A O 1
ATOM 1813 N N . LYS A 1 227 ? 32.695 5.581 -39.913 1.00 84.94 227 LYS A N 1
ATOM 1814 C CA . LYS A 1 227 ? 31.866 5.754 -41.125 1.00 84.94 227 LYS A CA 1
ATOM 1815 C C . LYS A 1 227 ? 31.936 7.167 -41.712 1.00 84.94 227 LYS A C 1
ATOM 1817 O O . LYS A 1 227 ? 31.784 7.333 -42.917 1.00 84.94 227 LYS A O 1
ATOM 1822 N N . GLY A 1 228 ? 32.073 8.188 -40.866 1.00 86.50 228 GLY A N 1
ATOM 1823 C CA . GLY A 1 228 ? 32.251 9.570 -41.308 1.00 86.50 228 GLY A CA 1
ATOM 1824 C C . GLY A 1 228 ? 33.594 9.773 -42.004 1.00 86.50 228 GLY A C 1
ATOM 1825 O O . GLY A 1 228 ? 33.631 10.358 -43.082 1.00 86.50 228 GLY A O 1
ATOM 1826 N N . ILE A 1 229 ? 34.666 9.243 -41.414 1.00 90.31 229 ILE A N 1
ATOM 1827 C CA . ILE A 1 229 ? 36.018 9.267 -41.975 1.00 90.31 229 ILE A CA 1
ATOM 1828 C C . ILE A 1 229 ? 36.065 8.474 -43.285 1.00 90.31 229 ILE A C 1
ATOM 1830 O O . ILE A 1 229 ? 36.519 9.025 -44.278 1.00 90.31 229 ILE A O 1
ATOM 1834 N N . ASP A 1 230 ? 35.508 7.261 -43.328 1.00 87.69 230 ASP A N 1
ATOM 1835 C CA . ASP A 1 230 ? 35.453 6.422 -44.535 1.00 87.69 230 ASP A CA 1
ATOM 1836 C C . ASP A 1 230 ? 34.763 7.165 -45.696 1.00 87.69 230 ASP A C 1
ATOM 1838 O O . ASP A 1 230 ? 35.289 7.223 -46.801 1.00 87.69 230 ASP A O 1
ATOM 1842 N N . LYS A 1 231 ? 33.635 7.846 -45.441 1.00 88.38 231 LYS A N 1
ATOM 1843 C CA . LYS A 1 231 ? 32.959 8.673 -46.461 1.00 88.38 231 LYS A CA 1
ATOM 1844 C C . LYS A 1 231 ? 33.787 9.869 -46.926 1.00 88.38 231 LYS A C 1
ATOM 1846 O O . LYS A 1 231 ? 33.641 10.301 -48.068 1.00 88.38 231 LYS A O 1
ATOM 1851 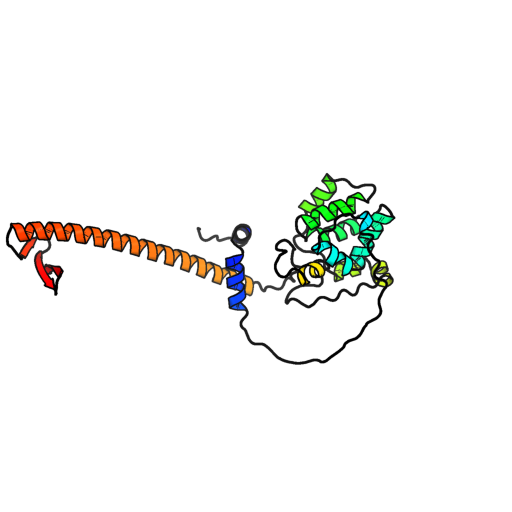N N . SER A 1 232 ? 34.573 10.468 -46.037 1.00 89.06 232 SER A N 1
ATOM 1852 C CA . SER A 1 232 ? 35.471 11.566 -46.400 1.00 89.06 232 SER A CA 1
ATOM 1853 C C . SER A 1 232 ? 36.651 11.057 -47.226 1.00 89.06 232 SER A C 1
ATOM 1855 O O . SER A 1 232 ? 37.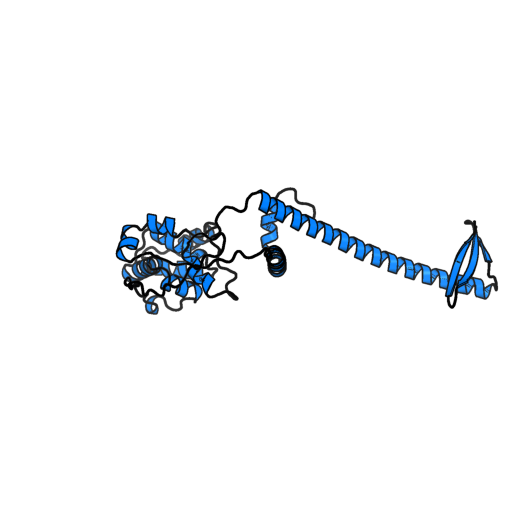005 11.705 -48.207 1.00 89.06 232 SER A O 1
ATOM 1857 N N . ILE A 1 233 ? 37.193 9.883 -46.888 1.00 86.81 233 ILE A N 1
ATOM 1858 C CA . ILE A 1 233 ? 38.216 9.192 -47.681 1.00 86.81 233 ILE A CA 1
ATOM 1859 C C . ILE A 1 233 ? 37.664 8.897 -49.078 1.00 86.81 233 ILE A C 1
ATOM 1861 O O . ILE A 1 233 ? 38.252 9.358 -50.045 1.00 86.81 233 ILE A O 1
ATOM 1865 N N . GLU A 1 234 ? 36.481 8.286 -49.200 1.00 85.69 234 GLU A N 1
ATOM 1866 C CA . GLU A 1 234 ? 35.856 8.002 -50.504 1.00 85.69 234 GLU A CA 1
ATOM 1867 C C . GLU A 1 234 ? 35.670 9.258 -51.376 1.00 85.69 234 GLU A C 1
ATOM 1869 O O . GLU A 1 234 ? 35.734 9.187 -52.604 1.00 85.69 234 GLU A O 1
ATOM 1874 N N . LYS A 1 235 ? 35.401 10.424 -50.772 1.00 88.00 235 LYS A N 1
ATOM 1875 C CA . LYS A 1 235 ? 35.307 11.694 -51.512 1.00 88.00 235 LYS A CA 1
ATOM 1876 C C . LYS A 1 235 ? 36.668 12.135 -52.040 1.00 88.00 235 LYS A C 1
ATOM 1878 O O . LYS A 1 235 ? 36.767 12.468 -53.216 1.00 88.00 235 LYS A O 1
ATOM 1883 N N . ILE A 1 236 ? 37.693 12.099 -51.192 1.00 86.69 236 ILE A N 1
ATOM 1884 C CA . ILE A 1 236 ? 39.064 12.463 -51.570 1.00 86.69 236 ILE A CA 1
ATOM 1885 C C . ILE A 1 236 ? 39.602 11.488 -52.625 1.00 86.69 236 ILE A C 1
ATOM 1887 O O . ILE A 1 236 ? 40.204 11.915 -53.604 1.00 86.69 236 ILE A O 1
ATOM 1891 N N . GLU A 1 237 ? 39.329 10.191 -52.492 1.00 84.12 237 GLU A N 1
ATOM 1892 C CA . GLU A 1 237 ? 39.706 9.181 -53.484 1.00 84.12 237 GLU A CA 1
ATOM 1893 C C . GLU A 1 237 ? 39.031 9.431 -54.835 1.00 84.12 237 GLU A C 1
ATOM 1895 O O . GLU A 1 237 ? 39.677 9.296 -55.870 1.00 84.12 237 GLU A O 1
ATOM 1900 N N . LYS A 1 238 ? 37.758 9.854 -54.858 1.00 85.19 238 LYS A N 1
ATOM 1901 C CA . LYS A 1 238 ? 37.081 10.261 -56.103 1.00 85.19 238 LYS A CA 1
ATOM 1902 C C . LYS A 1 238 ? 37.731 11.484 -56.742 1.00 85.19 238 LYS A C 1
ATOM 1904 O O . LYS A 1 238 ? 37.881 11.514 -57.959 1.00 85.19 238 LYS A O 1
ATOM 1909 N N . GLU A 1 239 ? 38.121 12.476 -55.949 1.00 86.62 239 GLU A N 1
ATOM 1910 C CA . GLU A 1 239 ? 38.844 13.649 -56.455 1.00 86.62 239 GLU A CA 1
ATOM 1911 C C . GLU A 1 239 ? 40.217 13.254 -57.021 1.00 86.62 239 GLU A C 1
ATOM 1913 O O . GLU A 1 239 ? 40.561 13.661 -58.132 1.00 86.62 239 GLU A O 1
ATOM 1918 N N . LEU A 1 240 ? 40.956 12.381 -56.328 1.00 84.00 240 LEU A N 1
ATOM 1919 C CA . LEU A 1 240 ? 42.212 11.807 -56.820 1.00 84.00 240 LEU A CA 1
ATOM 1920 C C . LEU A 1 240 ? 42.016 11.012 -58.114 1.00 84.00 240 LEU A C 1
ATOM 1922 O O . LEU A 1 240 ? 42.817 11.154 -59.037 1.00 84.00 240 LEU A O 1
ATOM 1926 N N . HIS A 1 241 ? 40.938 10.231 -58.224 1.00 83.25 241 HIS A N 1
ATOM 1927 C CA . HIS A 1 241 ? 40.585 9.524 -59.455 1.00 83.25 241 HIS A CA 1
ATOM 1928 C C . HIS A 1 241 ? 40.415 10.481 -60.629 1.00 83.25 241 HIS A C 1
ATOM 1930 O O . HIS A 1 241 ? 41.029 10.263 -61.668 1.00 83.25 241 HIS A O 1
ATOM 1936 N N . VAL A 1 242 ? 39.658 11.567 -60.446 1.00 84.69 242 VAL A N 1
ATOM 1937 C CA . VAL A 1 242 ? 39.459 12.585 -61.488 1.00 84.69 242 VAL A CA 1
ATOM 1938 C C . VAL A 1 242 ? 40.787 13.225 -61.897 1.00 84.69 242 VAL A C 1
ATOM 1940 O O . VAL A 1 242 ? 41.033 13.412 -63.086 1.00 84.69 242 VAL A O 1
ATOM 1943 N N . ILE A 1 243 ? 41.666 13.537 -60.940 1.00 84.88 243 ILE A N 1
ATOM 1944 C CA . ILE A 1 243 ? 42.982 14.127 -61.225 1.00 84.88 243 ILE A CA 1
ATOM 1945 C C . ILE A 1 243 ? 43.859 13.153 -62.025 1.00 84.88 243 ILE A C 1
ATOM 1947 O O . ILE A 1 243 ? 44.422 13.543 -63.048 1.00 84.88 243 ILE A O 1
ATOM 1951 N N . PHE A 1 244 ? 43.950 11.892 -61.596 1.00 84.25 244 PHE A N 1
ATOM 1952 C CA . PHE A 1 244 ? 44.774 10.871 -62.251 1.00 84.25 244 PHE A CA 1
ATOM 1953 C C . PHE A 1 244 ? 44.225 10.486 -63.634 1.00 84.25 244 PHE A C 1
ATOM 1955 O O . PHE A 1 244 ? 45.006 10.323 -64.570 1.00 84.25 244 PHE A O 1
ATOM 1962 N N . ASP A 1 245 ? 42.900 10.418 -63.802 1.00 83.44 245 ASP A N 1
ATOM 1963 C CA . ASP A 1 245 ? 42.259 10.151 -65.097 1.00 83.44 245 ASP A CA 1
ATOM 1964 C C . ASP A 1 245 ? 42.465 11.311 -66.084 1.00 83.44 245 ASP A C 1
ATOM 1966 O O . ASP A 1 245 ? 42.803 11.079 -67.247 1.00 83.44 245 ASP A O 1
ATOM 1970 N N . ASN A 1 246 ? 42.338 12.561 -65.621 1.00 84.69 246 ASN A N 1
ATOM 1971 C CA . ASN A 1 246 ? 42.587 13.747 -66.445 1.00 84.69 246 ASN A CA 1
ATOM 1972 C C . ASN A 1 246 ? 44.057 13.858 -66.871 1.00 84.69 246 ASN A C 1
ATOM 1974 O O . ASN A 1 246 ? 44.343 14.225 -68.011 1.00 84.69 246 ASN A O 1
ATOM 1978 N N . ALA A 1 247 ? 44.985 13.534 -65.969 1.00 81.94 247 ALA A N 1
ATOM 1979 C CA . ALA A 1 247 ? 46.419 13.567 -66.237 1.00 81.94 247 ALA A CA 1
ATOM 1980 C C . ALA A 1 247 ? 46.946 12.291 -66.928 1.00 81.94 247 ALA A C 1
ATOM 1982 O O . ALA A 1 247 ? 48.085 12.290 -67.388 1.00 81.94 247 ALA A O 1
ATOM 1983 N N . ARG A 1 248 ? 46.125 11.235 -67.053 1.00 79.94 248 ARG A N 1
ATOM 1984 C CA . ARG A 1 248 ? 46.484 9.912 -67.608 1.00 79.94 248 ARG A CA 1
ATOM 1985 C C . ARG A 1 248 ? 47.742 9.314 -66.972 1.00 79.94 248 ARG A C 1
ATOM 1987 O O . ARG A 1 248 ? 48.624 8.811 -67.665 1.00 79.94 248 ARG A O 1
ATOM 1994 N N . ILE A 1 249 ? 47.811 9.384 -65.651 1.00 80.88 249 ILE A N 1
ATOM 1995 C CA . ILE A 1 249 ? 48.922 8.878 -64.841 1.00 80.88 249 ILE A CA 1
ATOM 1996 C C . ILE A 1 249 ? 48.391 7.886 -63.812 1.00 80.88 249 ILE A C 1
ATOM 1998 O O . ILE A 1 249 ? 47.271 8.027 -63.331 1.00 80.88 249 ILE A O 1
ATOM 2002 N N . ASP A 1 250 ? 49.209 6.896 -63.461 1.00 78.44 250 ASP A N 1
ATOM 2003 C CA . ASP A 1 250 ? 48.882 5.883 -62.445 1.00 78.44 250 ASP A CA 1
ATOM 2004 C C . ASP A 1 250 ? 49.771 5.987 -61.192 1.00 78.44 250 ASP A C 1
ATOM 2006 O O . ASP A 1 250 ? 49.514 5.327 -60.182 1.00 78.44 250 ASP A O 1
ATOM 2010 N N . CYS A 1 251 ? 50.783 6.860 -61.228 1.00 80.19 251 CYS A N 1
ATOM 2011 C CA . CYS A 1 251 ? 51.654 7.172 -60.101 1.00 80.19 251 CYS A CA 1
ATOM 2012 C C . CYS A 1 251 ? 52.054 8.655 -60.090 1.00 80.19 251 CYS A C 1
ATOM 2014 O O . CYS A 1 251 ? 52.279 9.247 -61.148 1.00 80.19 251 CYS A O 1
ATOM 2016 N N . MET A 1 252 ? 52.176 9.245 -58.901 1.00 81.62 252 MET A N 1
ATOM 2017 C CA . MET A 1 252 ? 52.653 10.617 -58.702 1.00 81.62 252 MET A CA 1
ATOM 2018 C C . MET A 1 252 ? 53.529 10.697 -57.447 1.00 81.62 252 MET A C 1
ATOM 2020 O O . MET A 1 252 ? 53.185 10.122 -56.415 1.00 81.62 252 MET A O 1
ATOM 2024 N N . GLU A 1 253 ? 54.643 11.423 -57.525 1.00 81.06 253 GLU A N 1
ATOM 2025 C CA . GLU A 1 253 ? 55.495 11.696 -56.364 1.00 81.06 253 GLU A CA 1
ATOM 2026 C C . GLU A 1 253 ? 54.826 12.731 -55.451 1.00 81.06 253 GLU A C 1
ATOM 2028 O O . GLU A 1 253 ? 54.420 13.807 -55.897 1.00 81.06 253 GLU A O 1
ATOM 2033 N 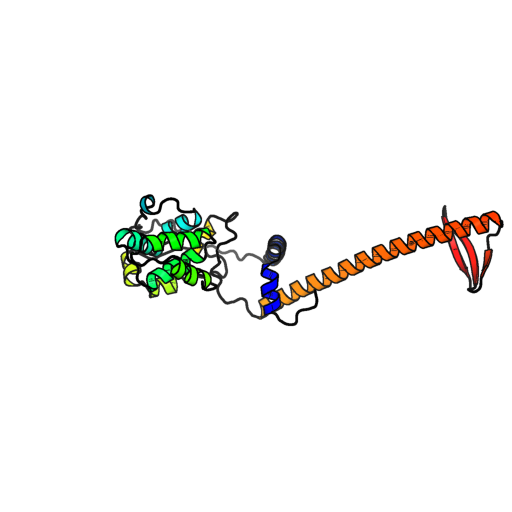N . VAL A 1 254 ? 54.693 12.399 -54.168 1.00 83.69 254 VAL A N 1
ATOM 2034 C CA . VAL A 1 254 ? 54.173 13.293 -53.130 1.00 83.69 254 VAL A CA 1
ATOM 2035 C C . VAL A 1 254 ? 55.180 13.401 -51.989 1.00 83.69 254 VAL A C 1
ATOM 2037 O O . VAL A 1 254 ? 56.063 12.564 -51.831 1.00 83.69 254 VAL A O 1
ATOM 2040 N N . SER A 1 255 ? 55.034 14.417 -51.137 1.00 80.50 255 SER A N 1
ATOM 2041 C CA . SER A 1 255 ? 55.959 14.672 -50.018 1.00 80.50 255 SER A CA 1
ATOM 2042 C C . SER A 1 255 ? 56.119 13.505 -49.033 1.00 80.50 255 SER A C 1
ATOM 2044 O O . SER A 1 255 ? 57.036 13.522 -48.216 1.00 80.50 255 SER A O 1
ATOM 2046 N N . MET A 1 256 ? 55.224 12.516 -49.084 1.00 74.75 256 MET A N 1
ATOM 2047 C CA . MET A 1 256 ? 55.193 11.363 -48.186 1.00 74.75 256 MET A CA 1
ATOM 2048 C C . MET A 1 256 ? 55.607 10.042 -48.865 1.00 74.75 256 MET A C 1
ATOM 2050 O O . MET A 1 256 ? 55.544 9.009 -48.207 1.00 74.75 256 MET A O 1
ATOM 2054 N N . GLY A 1 257 ? 56.003 10.058 -50.147 1.00 83.62 257 GLY A N 1
ATOM 2055 C CA . GLY A 1 257 ? 56.391 8.875 -50.932 1.00 83.62 257 GLY A CA 1
ATOM 2056 C C . GLY A 1 257 ? 55.815 8.881 -52.355 1.00 83.62 257 GLY A C 1
ATOM 2057 O O . GLY A 1 257 ? 55.306 9.893 -52.836 1.00 83.62 257 GLY A O 1
ATOM 2058 N N . MET A 1 258 ? 55.850 7.736 -53.035 1.00 82.38 258 MET A N 1
ATOM 2059 C CA . MET A 1 258 ? 55.203 7.558 -54.338 1.00 82.38 258 MET A CA 1
ATOM 2060 C C . MET A 1 258 ? 53.749 7.123 -54.147 1.00 82.38 258 MET A C 1
ATOM 2062 O O . MET A 1 258 ? 53.479 6.024 -53.662 1.00 82.38 258 MET A O 1
ATOM 2066 N N . LEU A 1 259 ? 52.800 7.975 -54.545 1.00 86.00 259 LEU A N 1
ATOM 2067 C CA . LEU A 1 259 ? 51.380 7.633 -54.542 1.00 86.00 259 LEU A CA 1
ATOM 2068 C C . LEU A 1 259 ? 51.059 6.809 -55.791 1.00 86.00 259 LEU A C 1
ATOM 2070 O O . LEU A 1 259 ? 51.131 7.321 -56.909 1.00 86.00 259 LEU A O 1
ATOM 2074 N N . VAL A 1 260 ? 50.684 5.546 -55.598 1.00 82.00 260 VAL A N 1
ATOM 2075 C CA . VAL A 1 260 ? 50.374 4.591 -56.666 1.00 82.00 260 VAL A CA 1
ATOM 2076 C C . VAL A 1 260 ? 48.906 4.185 -56.598 1.00 82.00 260 VAL A C 1
ATOM 2078 O O . VAL A 1 260 ? 48.393 3.784 -55.548 1.00 82.00 260 VAL A O 1
ATOM 2081 N N . ARG A 1 261 ? 48.231 4.240 -57.748 1.00 82.12 261 ARG A N 1
ATOM 2082 C CA . ARG A 1 261 ? 46.872 3.728 -57.925 1.00 82.12 261 ARG A CA 1
ATOM 2083 C C . ARG A 1 261 ? 46.932 2.252 -58.323 1.00 82.12 261 ARG A C 1
ATOM 2085 O O . ARG A 1 261 ? 47.299 1.923 -59.448 1.00 82.12 261 ARG A O 1
ATOM 2092 N N . ARG A 1 262 ? 46.550 1.340 -57.426 1.00 80.12 262 ARG A N 1
ATOM 2093 C CA . ARG A 1 262 ? 46.566 -0.112 -57.674 1.00 80.12 262 ARG A CA 1
ATOM 2094 C C . ARG A 1 262 ? 45.154 -0.634 -57.925 1.00 80.12 262 ARG A C 1
ATOM 2096 O O . ARG A 1 262 ? 44.236 -0.343 -57.172 1.00 80.12 262 ARG A O 1
ATOM 2103 N N . LYS A 1 263 ? 44.955 -1.446 -58.963 1.00 77.06 263 LYS A N 1
ATOM 2104 C CA . LYS A 1 263 ? 43.650 -2.071 -59.236 1.00 77.06 263 LYS A CA 1
ATOM 2105 C C . LYS A 1 263 ? 43.499 -3.374 -58.445 1.00 77.06 263 LYS A C 1
ATOM 2107 O O . LYS A 1 263 ? 44.347 -4.258 -58.552 1.00 77.06 263 LYS A O 1
ATOM 2112 N N . LYS A 1 264 ? 42.416 -3.516 -57.680 1.00 70.75 264 LYS A N 1
ATOM 2113 C CA . LYS A 1 264 ? 42.101 -4.696 -56.862 1.00 70.75 264 LYS A CA 1
ATOM 2114 C C . LYS A 1 264 ? 40.666 -5.142 -57.143 1.00 70.75 264 LYS A C 1
ATOM 2116 O O . LYS A 1 264 ? 39.709 -4.682 -56.527 1.00 70.75 264 LYS A O 1
ATOM 2121 N N . GLY A 1 265 ? 40.524 -6.042 -58.116 1.00 68.94 265 GLY A N 1
ATOM 2122 C CA . GLY A 1 265 ? 39.217 -6.466 -58.623 1.00 68.94 265 GLY A CA 1
ATOM 2123 C C . GLY A 1 265 ? 38.515 -5.338 -59.388 1.00 68.94 265 GLY A C 1
ATOM 2124 O O . GLY A 1 265 ? 39.089 -4.785 -60.328 1.00 68.94 265 GLY A O 1
ATOM 2125 N N . GLU A 1 266 ? 37.287 -5.001 -58.987 1.00 64.31 266 GLU A N 1
ATOM 2126 C CA . GLU A 1 266 ? 36.509 -3.888 -59.562 1.00 64.31 266 GLU A CA 1
ATOM 2127 C C . GLU A 1 266 ? 36.834 -2.514 -58.945 1.00 64.31 266 GLU A C 1
ATOM 2129 O O . GLU A 1 266 ? 36.459 -1.496 -59.520 1.00 64.31 266 GLU A O 1
ATOM 2134 N N . ASN A 1 267 ? 37.575 -2.466 -57.830 1.00 67.44 267 ASN A N 1
ATOM 2135 C CA . ASN A 1 267 ? 37.925 -1.224 -57.133 1.00 67.44 267 ASN A CA 1
ATOM 2136 C C . ASN A 1 267 ? 39.411 -0.872 -57.298 1.00 67.44 267 ASN A C 1
ATOM 2138 O O . ASN A 1 267 ? 40.251 -1.733 -57.573 1.00 67.44 267 ASN A O 1
ATOM 2142 N N . TYR A 1 268 ? 39.742 0.401 -57.097 1.00 74.12 268 TYR A N 1
ATOM 2143 C CA . TYR A 1 268 ? 41.120 0.879 -57.010 1.00 74.12 268 TYR A CA 1
ATOM 2144 C C . TYR A 1 268 ? 41.484 1.142 -55.545 1.00 74.12 268 TYR A C 1
ATOM 2146 O O . TYR A 1 268 ? 40.654 1.593 -54.764 1.00 74.12 268 TYR A O 1
ATOM 2154 N N . GLU A 1 269 ? 42.720 0.829 -55.181 1.00 80.88 269 GLU A N 1
ATOM 2155 C CA . GLU A 1 269 ? 43.313 1.028 -53.862 1.00 80.88 269 GLU A CA 1
ATOM 2156 C C . GLU A 1 269 ? 44.484 2.005 -54.017 1.00 80.88 269 GLU A C 1
ATOM 2158 O O . GLU A 1 269 ? 45.313 1.854 -54.921 1.00 80.88 269 GLU A O 1
ATOM 2163 N N . TRP A 1 270 ? 44.543 3.016 -53.153 1.00 80.81 270 TRP A N 1
ATOM 2164 C CA . TRP A 1 270 ? 45.617 4.006 -53.138 1.00 80.81 270 TRP A CA 1
ATOM 2165 C C . TRP A 1 270 ? 46.683 3.584 -52.133 1.00 80.81 270 TRP A C 1
ATOM 2167 O O . TRP A 1 270 ? 46.388 3.372 -50.957 1.00 80.81 270 TRP A O 1
ATOM 2177 N N . VAL A 1 271 ? 47.925 3.447 -52.593 1.00 81.94 271 VAL A N 1
ATOM 2178 C CA . VAL A 1 271 ? 49.054 3.026 -51.756 1.00 81.94 271 VAL A CA 1
ATOM 2179 C C . VAL A 1 271 ? 50.154 4.071 -51.858 1.00 81.94 271 VAL A C 1
ATOM 2181 O O . VAL A 1 271 ? 50.480 4.520 -52.954 1.00 81.94 271 VAL A O 1
ATOM 2184 N N . ILE A 1 272 ? 50.715 4.460 -50.715 1.00 82.38 272 ILE A N 1
ATOM 2185 C CA . ILE A 1 272 ? 51.927 5.278 -50.658 1.00 82.38 272 ILE A CA 1
ATOM 2186 C C . ILE A 1 272 ? 53.089 4.316 -50.428 1.00 82.38 272 ILE A C 1
ATOM 2188 O O . ILE A 1 272 ? 53.178 3.695 -49.368 1.00 82.38 272 ILE A O 1
ATOM 2192 N N . GLU A 1 273 ? 53.930 4.149 -51.442 1.00 79.50 273 GLU A N 1
ATOM 2193 C CA . GLU A 1 273 ? 55.172 3.384 -51.347 1.00 79.50 273 GLU A CA 1
ATOM 2194 C C . GLU A 1 273 ? 56.283 4.350 -50.892 1.00 79.50 273 GLU A C 1
ATOM 2196 O O . GLU A 1 273 ? 56.465 5.411 -51.496 1.00 79.50 273 GLU A O 1
ATOM 2201 N N . ILE A 1 274 ? 56.947 4.021 -49.776 1.00 66.06 274 ILE A N 1
ATOM 2202 C CA . ILE A 1 274 ? 58.056 4.793 -49.179 1.00 66.06 274 ILE A CA 1
ATOM 2203 C C . ILE A 1 274 ? 59.378 4.158 -49.594 1.00 66.06 274 ILE A C 1
ATOM 2205 O O . ILE A 1 274 ? 59.475 2.914 -49.472 1.00 66.06 274 ILE A O 1
#

Foldseek 3Di:
DPPDPDPVVVVVVCVPDDVVVVVVVVVVPPPDDDDDDDDDDDPDPPDDQPQPDAPCVLLDDADPLRVLLSSQFSLLSVLLNCCQPVLDDDPVSLVLLCLAQLQQAPSSLVSSLSSNVSHPPDDPVVSVVVSVVHDLAHDAPVVVCVVPVPSCVNRPGDGDAPDDPQAGHHSSSSSCVPCVDPRPRGRTRGHPDPPVVNVVVVVVVVVVVVVVVVVVVVVVVVVVVVVVVVVVVVVVVVVVVVVCVVVVHQWDQDPQAIWGWDDDPPDTDTDGDD

Sequence (274 aa):
MAPTSDLNVFMERIVKCNMITVKKIIAVNLNEKEPQQVYSGGNNQSSRATVHEVDYKKLGTVPENIRLVLQGCSLMAYLVNKAVSTGYLSHGERLSVLYVFGHMGEDGREFVHTVMSFTLNYQYFTTDKFIKKLLSRPISCVKLREQYKSVTAEYGCNCMFKRTKNCYPSPVLHAIKKNSEESSDITLPVSRHVSEEKKQAVYQELNIHAQVQELAEKIVEFRRQKKGIDKSIEKIEKELHVIFDNARIDCMEVSMGMLVRRKKGENYEWVIEI